Protein AF-A0A848PYC1-F1 (afdb_monomer_lite)

Foldseek 3Di:
DLQPDDQLVLLLLQLCLQVVLVVCVVPVPLPVPDDPPDPVSVVVSVVVNVVSVCSNPVSVCSVVVVSHADDLVSLLSNLVVLLVVQVVVLVVLVVCVVVVVDPDDPCLSLDQAHPCPSQQKHDHPVCCVPCVVVLVQFDCVQWDADPPGPDIIGNGSPRCSRVSSVVSSVSSSVVSCVRCVVVVVVVVVVVVVVVVVVVVVVVVVVVVD

pLDDT: mean 88.33, std 9.55, range [50.53, 96.88]

Secondary structure (DSSP, 8-state):
-TTTS-HHHHHHHHHHHHHHHHHHHHS-TTTTT--TTSHHHHHHHHHHHHHHHHHHHHHHHHHHTTS----GGGTTHHHHHHHHHHHHHHHHHHHHHHTTS----HHHHT-TTSS-TT-TTS--GGGHHHHGGGGGGS-GGGEEEPTT---EEE-TTHHHHHHHHHHHHHHHHHHHHHHHHHHHHHHHHHHHHHHHHHHHHHHHHHH--

Structure (mmCIF, N/CA/C/O backbone):
data_AF-A0A848PYC1-F1
#
_entry.id   AF-A0A848PYC1-F1
#
loop_
_atom_site.group_PDB
_atom_site.id
_atom_site.type_symbol
_atom_site.label_atom_id
_atom_site.label_alt_id
_atom_site.label_comp_id
_atom_site.label_asym_id
_atom_site.label_entity_id
_atom_site.label_seq_id
_atom_site.pdbx_PDB_ins_code
_atom_site.Cartn_x
_atom_site.Cartn_y
_atom_site.Cartn_z
_atom_site.occupancy
_atom_site.B_iso_or_equiv
_atom_site.auth_seq_id
_atom_site.auth_comp_id
_atom_site.auth_asym_id
_atom_site.auth_atom_id
_atom_site.pdbx_PDB_model_num
ATOM 1 N N . MET A 1 1 ? -15.127 6.447 -5.954 1.00 70.81 1 MET A N 1
ATOM 2 C CA . MET A 1 1 ? -14.820 5.622 -4.759 1.00 70.81 1 MET A CA 1
ATOM 3 C C . MET A 1 1 ? -14.988 6.369 -3.439 1.00 70.81 1 MET A C 1
ATOM 5 O O . MET A 1 1 ? -15.636 5.825 -2.561 1.00 70.81 1 MET A O 1
ATOM 9 N N . TYR A 1 2 ? -14.479 7.599 -3.290 1.00 79.56 2 TYR A N 1
ATOM 10 C CA . TYR A 1 2 ? -14.587 8.361 -2.031 1.00 79.56 2 TYR A CA 1
ATOM 11 C C . TYR A 1 2 ? -16.021 8.584 -1.518 1.00 79.56 2 TYR A C 1
ATOM 13 O O . TYR A 1 2 ? -16.242 8.585 -0.316 1.00 79.56 2 TYR A O 1
ATOM 21 N N . LEU A 1 3 ? -17.008 8.712 -2.409 1.00 82.50 3 LEU A N 1
ATOM 22 C CA . LEU A 1 3 ? -18.415 8.874 -2.015 1.00 82.50 3 LEU A CA 1
ATOM 23 C C . LEU A 1 3 ? -19.126 7.520 -1.842 1.00 82.50 3 LEU A C 1
ATOM 25 O O . LEU A 1 3 ? -19.714 7.247 -0.798 1.00 82.50 3 LEU A O 1
ATOM 29 N N . TRP A 1 4 ? -18.989 6.641 -2.837 1.00 85.38 4 TRP A N 1
ATOM 30 C CA . TRP A 1 4 ? -19.822 5.438 -3.001 1.00 85.38 4 TRP A CA 1
ATOM 31 C C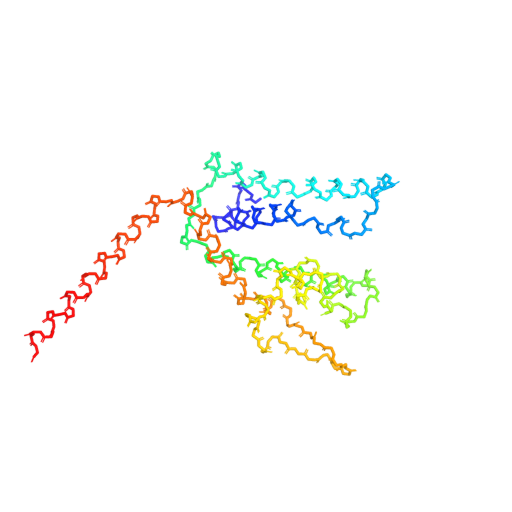 . TRP A 1 4 ? -19.140 4.106 -2.642 1.00 85.38 4 TRP A C 1
ATOM 33 O O . TRP A 1 4 ? -19.749 3.050 -2.757 1.00 85.38 4 TRP A O 1
ATOM 43 N N . GLY A 1 5 ? -17.860 4.123 -2.261 1.00 85.88 5 GLY A N 1
ATOM 44 C CA . GLY A 1 5 ? -17.115 2.913 -1.907 1.00 85.88 5 GLY A CA 1
ATOM 45 C C . GLY A 1 5 ? -17.509 2.354 -0.539 1.00 85.88 5 GLY A C 1
ATOM 46 O O . GLY A 1 5 ? -17.953 3.089 0.340 1.00 85.88 5 GLY A O 1
ATOM 47 N N . GLY A 1 6 ? -17.298 1.053 -0.334 1.00 93.50 6 GLY A N 1
ATOM 48 C CA . GLY A 1 6 ? -17.451 0.448 0.990 1.00 93.50 6 GLY A CA 1
ATOM 49 C C . GLY A 1 6 ? -16.408 0.962 1.990 1.00 93.50 6 GLY A C 1
ATOM 50 O O . GLY A 1 6 ? -15.314 1.379 1.602 1.00 93.50 6 GLY A O 1
ATOM 51 N N . ASP A 1 7 ? -16.714 0.872 3.284 1.00 94.62 7 ASP A N 1
ATOM 52 C CA . ASP A 1 7 ? -15.886 1.422 4.369 1.00 94.62 7 ASP A CA 1
ATOM 53 C C . ASP A 1 7 ? -14.413 1.006 4.312 1.00 94.62 7 ASP A C 1
ATOM 55 O O . ASP A 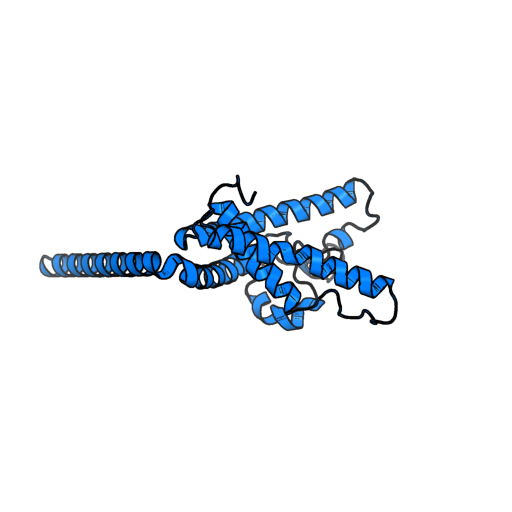1 7 ? -13.529 1.832 4.511 1.00 94.62 7 ASP A O 1
ATOM 59 N N . LYS A 1 8 ? -14.139 -0.269 4.013 1.00 95.12 8 LYS A N 1
ATOM 60 C CA . LYS A 1 8 ? -12.768 -0.802 3.936 1.00 95.12 8 LYS A CA 1
ATOM 61 C C . LYS A 1 8 ? -11.973 -0.167 2.794 1.00 95.12 8 LYS A C 1
ATOM 63 O O . LYS A 1 8 ? -10.789 0.110 2.940 1.00 95.12 8 LYS A O 1
ATOM 68 N N . PHE A 1 9 ? -12.631 0.089 1.665 1.00 94.12 9 PHE A N 1
ATOM 69 C CA . PHE A 1 9 ? -12.013 0.778 0.538 1.00 94.12 9 PHE A CA 1
ATOM 70 C C . PHE A 1 9 ? -11.808 2.259 0.838 1.00 94.12 9 PHE A C 1
ATOM 72 O O . PHE A 1 9 ? -10.766 2.796 0.489 1.00 94.12 9 PHE A O 1
ATOM 79 N N . LYS A 1 10 ? -12.754 2.914 1.516 1.00 95.12 10 LYS A N 1
ATOM 80 C CA . LYS A 1 10 ? -12.586 4.303 1.966 1.00 95.12 10 LYS A CA 1
ATOM 81 C C . LYS A 1 10 ? -11.443 4.441 2.976 1.00 95.12 10 LYS A C 1
ATOM 83 O O . LYS A 1 10 ? -10.639 5.356 2.838 1.00 95.12 10 LYS A O 1
ATOM 88 N N . ASP A 1 11 ? -11.316 3.506 3.922 1.00 95.00 11 ASP A N 1
ATOM 89 C CA . ASP A 1 11 ? -10.158 3.417 4.821 1.00 95.00 11 ASP A CA 1
ATOM 90 C C . ASP A 1 11 ? -8.860 3.261 4.020 1.00 95.00 11 ASP A C 1
ATOM 92 O O . ASP A 1 11 ? -7.902 3.988 4.264 1.00 95.00 11 ASP A O 1
ATOM 96 N N . TYR A 1 12 ? -8.834 2.367 3.025 1.00 94.88 12 TYR A N 1
ATOM 97 C CA . TYR A 1 12 ? -7.672 2.198 2.154 1.00 94.88 12 TYR A CA 1
ATOM 98 C C . TYR A 1 12 ? -7.299 3.477 1.405 1.00 94.88 12 TYR A C 1
ATOM 100 O O . TYR A 1 12 ? -6.143 3.894 1.461 1.00 94.88 12 TYR A O 1
ATOM 108 N N . MET A 1 13 ? -8.273 4.135 0.774 1.00 94.62 13 MET A N 1
ATOM 109 C CA . MET A 1 13 ? -8.049 5.399 0.074 1.00 94.62 13 MET A CA 1
ATOM 110 C C . MET A 1 13 ? -7.543 6.486 1.027 1.00 94.62 13 MET A C 1
ATOM 112 O O . MET A 1 13 ? -6.707 7.293 0.635 1.00 94.62 13 MET A O 1
ATOM 116 N N . PHE A 1 14 ? -8.016 6.494 2.277 1.00 95.31 14 PHE A N 1
ATOM 117 C CA . PHE A 1 14 ? -7.522 7.413 3.292 1.00 95.31 14 PHE A CA 1
ATOM 118 C C . PHE A 1 14 ? -6.076 7.121 3.678 1.00 95.31 14 PHE A C 1
ATOM 120 O O . PHE A 1 14 ? -5.209 7.968 3.496 1.00 95.31 14 PHE A O 1
ATOM 127 N N . TYR A 1 15 ? -5.799 5.931 4.208 1.00 94.94 15 TYR A N 1
ATOM 128 C CA . TYR A 1 15 ? -4.481 5.618 4.748 1.00 94.94 15 TYR A CA 1
ATOM 129 C C . TYR A 1 15 ? -3.400 5.629 3.675 1.00 94.94 15 TYR A C 1
ATOM 131 O O . TYR A 1 15 ? -2.341 6.224 3.883 1.00 94.94 15 TYR A O 1
ATOM 139 N N . LEU A 1 16 ? -3.669 4.993 2.531 1.00 92.75 16 LEU A N 1
ATOM 140 C CA . LEU A 1 16 ? -2.715 4.981 1.436 1.00 92.75 16 LEU A CA 1
ATOM 141 C C . LEU A 1 16 ? -2.575 6.378 0.843 1.00 92.75 16 LEU A C 1
ATOM 143 O O . LEU A 1 16 ? -1.449 6.832 0.719 1.00 92.75 16 LEU A O 1
ATOM 147 N N . GLY A 1 17 ? -3.680 7.076 0.555 1.00 92.00 17 GLY A N 1
ATOM 148 C CA . GLY A 1 17 ? -3.640 8.411 -0.043 1.00 92.00 17 GLY A CA 1
ATOM 149 C C . GLY A 1 17 ? -2.843 9.411 0.793 1.00 92.00 17 GLY A C 1
ATOM 150 O O . GLY A 1 17 ? -2.001 10.127 0.257 1.00 92.00 17 GLY A O 1
ATOM 151 N N . ILE A 1 18 ? -3.019 9.392 2.117 1.00 92.12 18 ILE A N 1
ATOM 152 C CA . ILE A 1 18 ? -2.247 10.239 3.029 1.00 92.12 18 ILE A CA 1
ATOM 153 C C . ILE A 1 18 ? -0.774 9.850 3.022 1.00 92.12 18 ILE A C 1
ATOM 155 O O . ILE A 1 18 ? 0.073 10.703 2.775 1.00 92.12 18 ILE A O 1
ATOM 159 N N . VAL A 1 19 ? -0.443 8.579 3.258 1.00 91.00 19 VAL A N 1
ATOM 160 C CA . VAL A 1 19 ? 0.964 8.168 3.368 1.00 91.00 19 VAL A CA 1
ATOM 161 C C . VAL A 1 19 ? 1.705 8.306 2.039 1.00 91.00 19 VAL A C 1
ATOM 163 O O . VAL A 1 19 ? 2.803 8.854 2.022 1.00 91.00 19 VAL A O 1
ATOM 166 N N . SER A 1 20 ? 1.120 7.865 0.924 1.00 86.06 20 SER A N 1
ATOM 167 C CA . SER A 1 20 ? 1.748 7.980 -0.396 1.00 86.06 20 SER A CA 1
ATOM 168 C C . SER A 1 20 ? 1.763 9.422 -0.891 1.00 86.06 20 SER A C 1
ATOM 170 O O . SER A 1 20 ? 2.759 9.861 -1.454 1.00 86.06 20 SER A O 1
ATOM 172 N N . GLY A 1 21 ? 0.681 10.171 -0.664 1.00 87.56 21 GLY A N 1
ATOM 173 C CA . GLY A 1 21 ? 0.574 11.567 -1.065 1.00 87.56 21 GLY A CA 1
ATOM 174 C C . GLY A 1 21 ? 1.599 12.437 -0.343 1.00 87.56 21 GLY A C 1
ATOM 175 O O . GLY A 1 21 ? 2.383 13.108 -1.003 1.00 87.56 21 GLY A O 1
ATOM 176 N N . PHE A 1 22 ? 1.678 12.365 0.992 1.00 88.31 22 PHE A N 1
ATOM 177 C CA . PHE A 1 22 ? 2.738 13.056 1.738 1.00 88.31 22 PHE A CA 1
ATOM 178 C C . PHE A 1 22 ? 4.129 12.516 1.401 1.00 88.31 22 PHE A C 1
ATOM 180 O O . PHE A 1 22 ? 5.063 13.303 1.283 1.00 88.31 22 PHE A O 1
ATOM 187 N N . GLY A 1 23 ? 4.269 11.202 1.200 1.00 84.19 23 GLY A N 1
ATOM 188 C CA . GLY A 1 23 ? 5.536 10.582 0.814 1.00 84.19 23 GLY A CA 1
ATOM 189 C C . GLY A 1 23 ? 6.136 11.205 -0.446 1.00 84.19 23 GLY A C 1
ATOM 190 O O . GLY A 1 23 ? 7.327 11.489 -0.465 1.00 84.19 23 GLY A O 1
ATOM 191 N N . VAL A 1 24 ? 5.309 11.508 -1.447 1.00 80.00 24 VAL A N 1
ATOM 192 C CA . VAL A 1 24 ? 5.736 12.170 -2.689 1.00 80.00 24 VAL A CA 1
ATOM 193 C C . VAL A 1 24 ? 6.262 13.593 -2.460 1.00 80.00 24 VAL A C 1
ATOM 195 O O . VAL A 1 24 ? 7.220 13.997 -3.112 1.00 80.00 24 VAL A O 1
ATOM 198 N N . TYR A 1 25 ? 5.687 14.347 -1.521 1.00 81.94 25 TYR A N 1
ATOM 199 C CA . TYR A 1 25 ? 6.170 15.696 -1.189 1.00 81.94 25 TYR A CA 1
ATOM 200 C C . TYR A 1 25 ? 7.417 15.693 -0.297 1.00 81.94 25 TYR A C 1
ATOM 202 O O . TYR A 1 25 ? 8.175 16.658 -0.306 1.00 81.94 25 TYR A O 1
ATOM 210 N N . LEU A 1 26 ? 7.628 14.628 0.482 1.00 80.94 26 LEU A N 1
ATOM 211 C CA . LEU A 1 26 ? 8.794 14.480 1.356 1.00 80.94 26 LEU A CA 1
ATOM 212 C C . LEU A 1 26 ? 9.996 13.862 0.633 1.00 80.94 26 LEU A C 1
ATOM 214 O O . LEU A 1 26 ? 11.136 14.179 0.961 1.00 80.94 26 LEU A O 1
ATOM 218 N N . ILE A 1 27 ? 9.739 12.970 -0.325 1.00 73.06 27 ILE A N 1
ATOM 219 C CA . ILE A 1 27 ? 10.748 12.246 -1.098 1.00 73.06 27 ILE A CA 1
ATOM 220 C C . ILE A 1 27 ? 10.492 12.537 -2.582 1.00 73.06 27 ILE A C 1
ATOM 222 O O . ILE A 1 27 ? 9.744 11.804 -3.241 1.00 73.06 27 ILE A O 1
ATOM 226 N N . PRO A 1 28 ? 11.081 13.618 -3.119 1.00 62.72 28 PRO A N 1
ATOM 227 C CA . PRO A 1 28 ? 10.844 14.068 -4.484 1.00 62.72 28 PRO A CA 1
ATOM 228 C C . PRO A 1 28 ? 11.533 13.140 -5.500 1.00 62.72 28 PRO A C 1
ATOM 230 O O . PRO A 1 28 ? 12.591 13.446 -6.039 1.00 62.72 28 PRO A O 1
ATOM 233 N N . SER A 1 29 ? 10.926 11.984 -5.772 1.00 60.75 29 SER A N 1
ATOM 234 C CA . SER A 1 29 ? 11.473 10.952 -6.673 1.00 60.75 29 SER A CA 1
ATOM 235 C C . SER A 1 29 ? 11.474 11.345 -8.154 1.00 60.75 29 SER A C 1
ATOM 237 O O . SER A 1 29 ? 12.251 10.804 -8.931 1.00 60.75 29 SER A O 1
ATOM 239 N N . SER A 1 30 ? 10.631 12.297 -8.557 1.00 55.88 30 SER A N 1
ATOM 240 C CA . SER A 1 30 ? 10.546 12.800 -9.935 1.00 55.88 30 SER A CA 1
ATOM 241 C C . SER A 1 30 ? 11.517 13.945 -10.237 1.00 55.88 30 SER A C 1
ATOM 243 O O . SER A 1 30 ? 11.558 14.409 -11.371 1.00 55.88 30 SER A O 1
ATOM 245 N N . TYR A 1 31 ? 12.242 14.450 -9.234 1.00 51.84 31 TYR A N 1
ATOM 246 C CA . TYR A 1 31 ? 13.218 15.534 -9.394 1.00 51.84 31 TYR A CA 1
ATOM 247 C C . TYR A 1 31 ? 14.663 15.025 -9.453 1.00 51.84 31 TYR A C 1
ATOM 249 O O . TYR A 1 31 ? 15.539 15.727 -9.953 1.00 51.84 31 TYR A O 1
ATOM 257 N N . ASP A 1 32 ? 14.917 13.811 -8.964 1.00 50.53 32 ASP A N 1
ATOM 258 C CA . ASP A 1 32 ? 16.268 13.272 -8.834 1.00 50.53 32 ASP A CA 1
ATOM 259 C C . ASP A 1 32 ? 16.895 13.066 -10.229 1.00 50.53 32 ASP A C 1
ATOM 261 O O . ASP A 1 32 ? 16.568 12.126 -10.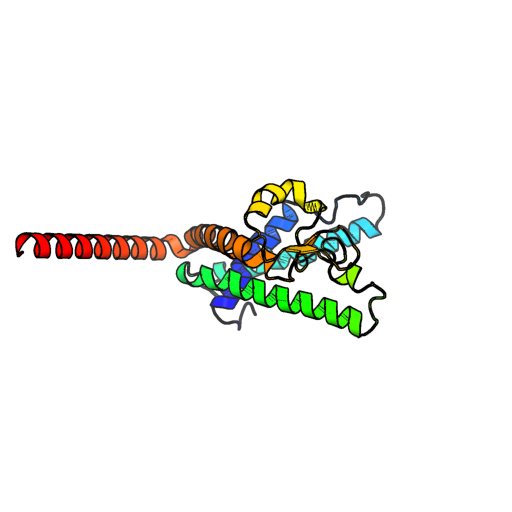953 1.00 50.53 32 ASP A O 1
ATOM 265 N N . GLY A 1 33 ? 17.730 14.025 -10.647 1.00 53.31 33 GLY A N 1
ATOM 266 C CA . GLY A 1 33 ? 18.398 14.062 -11.954 1.00 53.31 33 GLY A CA 1
ATOM 267 C C . GLY A 1 33 ? 17.815 15.021 -13.005 1.00 53.31 33 GLY A C 1
ATOM 268 O O . GLY A 1 33 ? 18.462 15.225 -14.032 1.00 53.31 33 GLY A O 1
ATOM 269 N N . TYR A 1 34 ? 16.658 15.655 -12.777 1.00 55.09 34 TYR A N 1
ATOM 270 C CA . TYR A 1 34 ? 16.135 16.671 -13.702 1.00 55.09 34 TYR A CA 1
ATOM 271 C C . TYR A 1 34 ? 16.743 18.039 -13.397 1.00 55.09 34 TYR A C 1
ATOM 273 O O . TYR A 1 34 ? 16.534 18.615 -12.331 1.00 55.09 34 TYR A O 1
ATOM 281 N N . ILE A 1 35 ? 17.474 18.601 -14.358 1.00 57.38 35 ILE A N 1
ATOM 282 C CA . ILE A 1 35 ? 17.937 19.983 -14.256 1.00 57.38 35 ILE A CA 1
ATOM 283 C C . ILE A 1 35 ? 16.713 20.888 -14.462 1.00 57.38 35 ILE A C 1
ATOM 285 O O . ILE A 1 35 ? 16.033 20.792 -15.483 1.00 57.38 35 ILE A O 1
ATOM 289 N N . ILE A 1 36 ? 16.424 21.787 -13.513 1.00 68.12 36 ILE A N 1
ATOM 290 C CA . ILE A 1 36 ? 15.381 22.825 -13.654 1.00 68.12 36 ILE A CA 1
ATOM 291 C C . ILE A 1 36 ? 15.870 23.913 -14.623 1.00 68.12 36 ILE A C 1
ATOM 293 O O . ILE A 1 36 ? 16.045 25.070 -14.253 1.00 68.12 36 ILE A O 1
ATOM 297 N N . ASN A 1 37 ? 16.185 23.539 -15.859 1.00 71.81 37 ASN A N 1
ATOM 298 C CA . ASN A 1 37 ? 16.721 24.446 -16.872 1.00 71.81 37 ASN A CA 1
ATOM 299 C C . ASN A 1 37 ? 15.893 24.477 -18.159 1.00 71.81 37 ASN A C 1
ATOM 301 O O . ASN A 1 37 ? 16.160 25.321 -19.010 1.00 71.81 37 ASN A O 1
ATOM 305 N N . ASN A 1 38 ? 14.891 23.608 -18.311 1.00 79.25 38 ASN A N 1
ATOM 306 C CA . ASN A 1 38 ? 13.984 23.634 -19.452 1.00 79.25 38 ASN A CA 1
ATOM 307 C C . ASN A 1 38 ? 12.508 23.574 -19.018 1.00 79.25 38 ASN A C 1
ATOM 309 O O . ASN A 1 38 ? 12.155 23.044 -17.962 1.00 79.25 38 ASN A O 1
ATOM 313 N N . ALA A 1 39 ? 11.635 24.163 -19.839 1.00 82.81 39 ALA A N 1
A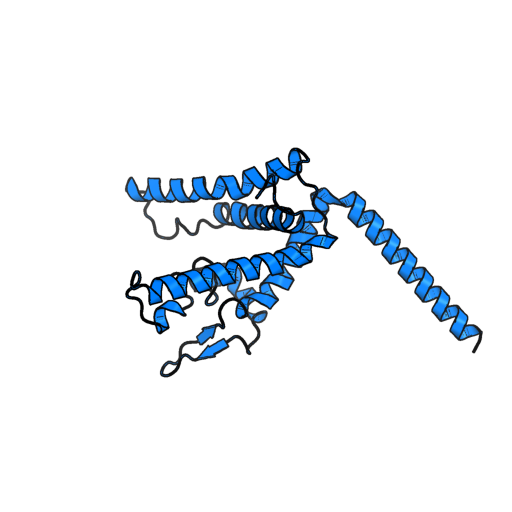TOM 314 C CA . ALA A 1 39 ? 10.205 24.268 -19.547 1.00 82.81 39 ALA A CA 1
ATOM 315 C C . ALA A 1 39 ? 9.518 22.893 -19.473 1.00 82.81 39 ALA A C 1
ATOM 317 O O . ALA A 1 39 ? 8.607 22.708 -18.672 1.00 82.81 39 ALA A O 1
ATOM 318 N N . GLU A 1 40 ? 9.982 21.921 -20.262 1.00 80.62 40 GLU A N 1
ATOM 319 C CA . GLU A 1 40 ? 9.440 20.558 -20.280 1.00 80.62 40 GLU A CA 1
ATOM 320 C C . GLU A 1 40 ? 9.618 19.851 -18.932 1.00 80.62 40 GLU A C 1
ATOM 322 O O . GLU A 1 40 ? 8.648 19.319 -18.391 1.00 80.62 40 GLU A O 1
ATOM 327 N N . SER A 1 41 ? 10.811 19.920 -18.332 1.00 77.62 41 SER A N 1
ATOM 328 C CA . SER A 1 41 ? 11.061 19.325 -17.012 1.00 77.62 41 SER A CA 1
ATOM 329 C C . SER A 1 41 ? 10.238 20.016 -15.929 1.00 77.62 41 SER A C 1
ATOM 331 O O . SER A 1 41 ? 9.687 19.354 -15.055 1.00 77.62 41 SER A O 1
ATOM 333 N N . VAL A 1 42 ? 10.091 21.345 -15.997 1.00 82.12 42 VAL A N 1
ATOM 334 C CA . VAL A 1 42 ? 9.262 22.100 -15.042 1.00 82.12 42 VAL A CA 1
ATOM 335 C C . VAL A 1 42 ? 7.794 21.679 -15.128 1.00 82.12 42 VAL A C 1
ATOM 337 O O . VAL A 1 42 ? 7.159 21.463 -14.095 1.00 82.12 42 VAL A O 1
ATOM 340 N N . ILE A 1 43 ? 7.255 21.531 -16.341 1.00 85.81 43 ILE A N 1
ATOM 341 C CA . ILE A 1 43 ? 5.872 21.086 -16.557 1.00 85.81 43 ILE A CA 1
ATOM 342 C C . ILE A 1 43 ? 5.679 19.663 -16.038 1.00 85.81 43 ILE A C 1
ATOM 344 O O . ILE A 1 43 ? 4.674 19.389 -15.386 1.00 85.81 43 ILE A O 1
ATOM 348 N N . GLU A 1 44 ? 6.634 18.768 -16.281 1.00 80.81 44 GLU A N 1
ATOM 349 C CA . GLU A 1 44 ? 6.541 17.377 -15.842 1.00 80.81 44 GLU A CA 1
ATOM 350 C C . GLU A 1 44 ? 6.602 17.247 -14.314 1.00 80.81 44 GLU A C 1
ATOM 352 O O . GLU A 1 44 ? 5.785 16.547 -13.710 1.00 80.81 44 GLU A O 1
ATOM 357 N N . ILE A 1 45 ? 7.494 18.004 -13.669 1.00 81.06 45 ILE A N 1
ATOM 358 C CA . ILE A 1 45 ? 7.565 18.106 -12.209 1.00 81.06 45 ILE A CA 1
ATOM 359 C C . ILE A 1 45 ? 6.247 18.661 -11.650 1.00 81.06 45 ILE A C 1
ATOM 361 O O . ILE A 1 45 ? 5.680 18.097 -10.711 1.00 81.06 45 ILE A O 1
ATOM 365 N N . ALA A 1 46 ? 5.721 19.741 -12.237 1.00 85.56 46 ALA A N 1
ATOM 366 C CA . ALA A 1 46 ? 4.454 20.325 -11.814 1.00 85.56 46 ALA A CA 1
ATOM 367 C C . ALA A 1 46 ? 3.303 19.321 -11.966 1.00 85.56 46 ALA A C 1
ATOM 369 O O . ALA A 1 46 ? 2.555 19.097 -11.014 1.00 85.56 46 ALA A O 1
ATOM 370 N N . ARG A 1 47 ? 3.187 18.663 -13.127 1.00 87.19 47 ARG A N 1
ATOM 371 C CA . ARG A 1 47 ? 2.178 17.632 -13.397 1.00 87.19 47 ARG A CA 1
ATOM 372 C C . ARG A 1 47 ? 2.250 16.521 -12.359 1.00 87.19 47 ARG A C 1
ATOM 374 O O . ARG A 1 47 ? 1.216 16.137 -11.817 1.00 87.19 47 ARG A O 1
ATOM 381 N N . PHE A 1 48 ? 3.452 16.039 -12.049 1.00 84.19 48 PHE A N 1
ATOM 382 C CA . PHE A 1 48 ? 3.651 15.028 -11.022 1.00 84.19 48 PHE A CA 1
ATOM 383 C C . PHE A 1 48 ? 3.073 15.489 -9.678 1.00 84.19 48 PHE A C 1
ATOM 385 O O . PHE A 1 48 ? 2.176 14.830 -9.154 1.00 84.19 48 PHE A O 1
ATOM 392 N N . TYR A 1 49 ? 3.468 16.648 -9.148 1.00 86.06 49 TYR A N 1
ATOM 393 C CA . TYR A 1 49 ? 2.952 17.118 -7.855 1.00 86.06 49 TYR A CA 1
ATOM 394 C C . TYR A 1 49 ? 1.453 17.437 -7.863 1.00 86.06 49 TYR A C 1
ATOM 396 O O . TYR A 1 49 ? 0.757 17.112 -6.897 1.00 86.06 49 TYR A O 1
ATOM 404 N N . PHE A 1 50 ? 0.925 18.025 -8.939 1.00 88.75 50 PHE A N 1
ATOM 405 C CA . PHE A 1 50 ? -0.505 18.311 -9.056 1.00 88.75 50 PHE A CA 1
ATOM 406 C C . PHE A 1 50 ? -1.344 17.033 -9.110 1.00 88.75 50 PHE A C 1
ATOM 408 O O . PHE A 1 50 ? -2.403 16.983 -8.490 1.00 88.75 50 PHE A O 1
ATOM 415 N N . CYS A 1 51 ? -0.872 15.977 -9.778 1.00 88.06 51 CYS A N 1
ATOM 416 C CA . CYS A 1 51 ? -1.572 14.692 -9.813 1.00 88.06 51 CYS A CA 1
ATOM 417 C C . CYS A 1 51 ? -1.584 13.974 -8.454 1.00 88.06 51 CYS A C 1
ATOM 419 O O . CYS A 1 51 ? -2.510 13.208 -8.186 1.00 88.06 51 CYS A O 1
ATOM 421 N N . HIS A 1 52 ? -0.601 14.226 -7.585 1.00 87.88 52 HIS A N 1
ATOM 422 C CA . HIS A 1 52 ? -0.542 13.620 -6.249 1.00 87.88 52 HIS A CA 1
ATOM 423 C C . HIS A 1 52 ? -1.297 14.431 -5.185 1.00 87.88 52 HIS A C 1
ATOM 425 O O . HIS A 1 52 ? -1.703 13.869 -4.168 1.00 87.88 52 HIS A O 1
ATOM 431 N N . MET A 1 53 ? -1.590 15.710 -5.435 1.00 90.12 53 MET A N 1
ATOM 432 C CA . MET A 1 53 ? -2.320 16.568 -4.493 1.00 90.12 53 MET A CA 1
ATOM 433 C C . MET A 1 53 ? -3.710 16.015 -4.113 1.00 90.12 53 MET A C 1
ATOM 435 O O . MET A 1 53 ? -4.027 15.968 -2.918 1.00 90.12 53 MET A O 1
ATOM 439 N N . PRO A 1 54 ? -4.540 15.514 -5.055 1.00 92.06 54 PRO A N 1
ATOM 440 C CA . PRO A 1 54 ? -5.818 14.893 -4.717 1.00 92.06 54 PRO A CA 1
ATOM 441 C C . PRO A 1 54 ? -5.695 13.667 -3.808 1.00 92.06 54 PRO A C 1
ATOM 443 O O . PRO A 1 54 ? -6.638 13.385 -3.072 1.00 92.06 54 PRO A O 1
ATOM 446 N N . LEU A 1 55 ? -4.557 12.957 -3.821 1.00 91.00 55 LEU A N 1
ATOM 447 C CA . LEU A 1 55 ? -4.331 11.810 -2.934 1.00 91.00 55 LEU A CA 1
ATOM 448 C C . LEU A 1 55 ? -4.248 12.229 -1.467 1.00 91.00 55 LEU A C 1
ATOM 450 O O . LEU A 1 55 ? -4.558 11.420 -0.606 1.00 91.00 55 LEU A O 1
ATOM 454 N N . VAL A 1 56 ? -3.891 13.481 -1.177 1.00 92.12 56 VAL A N 1
ATOM 455 C CA . VAL A 1 56 ? -3.886 14.027 0.186 1.00 92.12 56 VAL A CA 1
ATOM 456 C C . VAL A 1 56 ? -5.209 14.727 0.490 1.00 92.12 56 VAL A C 1
ATOM 458 O O . VAL A 1 56 ? -5.862 14.437 1.492 1.00 92.12 56 VAL A O 1
ATOM 461 N N . ILE A 1 57 ? -5.637 15.635 -0.391 1.00 93.62 57 ILE A N 1
ATOM 462 C CA . ILE A 1 57 ? -6.777 16.521 -0.122 1.00 93.62 57 ILE A CA 1
ATOM 463 C C . ILE A 1 57 ? -8.097 15.749 -0.079 1.00 93.62 57 ILE A C 1
ATOM 465 O O . ILE A 1 57 ? -8.874 15.925 0.858 1.00 93.62 57 ILE A O 1
ATOM 469 N N . ALA A 1 58 ? -8.367 14.889 -1.065 1.00 93.56 58 ALA A N 1
ATOM 470 C CA . ALA A 1 58 ? -9.648 14.189 -1.151 1.00 93.56 58 ALA A CA 1
ATOM 471 C C . ALA A 1 58 ? -9.928 13.279 0.063 1.00 93.56 58 ALA A C 1
ATOM 473 O O . ALA A 1 58 ? -11.030 13.369 0.615 1.00 93.56 58 ALA A O 1
ATOM 474 N N . PRO A 1 59 ? -8.987 12.437 0.539 1.00 93.81 59 PRO A N 1
ATOM 475 C CA . PRO A 1 59 ? -9.240 11.634 1.730 1.00 93.81 59 PRO A CA 1
ATOM 476 C C . PRO A 1 59 ? -9.366 12.462 3.009 1.00 93.81 59 PRO A C 1
ATOM 478 O O . PRO A 1 59 ? -10.232 12.147 3.828 1.00 93.81 59 PRO A O 1
ATOM 481 N N . LEU A 1 60 ? -8.570 13.527 3.184 1.00 93.31 60 LEU A N 1
ATOM 482 C CA . LEU A 1 60 ? -8.740 14.437 4.325 1.00 93.31 60 LEU A CA 1
ATOM 483 C C . LEU A 1 60 ? -10.124 15.070 4.314 1.00 93.31 60 LEU A C 1
ATOM 485 O O . LEU A 1 60 ? -10.819 15.018 5.324 1.00 93.31 60 LEU A O 1
ATOM 489 N N . ALA A 1 61 ? -10.550 15.606 3.170 1.00 94.12 61 ALA A N 1
ATOM 490 C CA . ALA A 1 61 ? -11.866 16.208 3.016 1.00 94.12 61 ALA A CA 1
ATOM 491 C C . ALA A 1 61 ? -12.983 15.196 3.302 1.00 94.12 61 ALA A C 1
ATOM 493 O O . ALA A 1 61 ? -13.937 15.527 4.002 1.00 94.12 61 ALA A O 1
ATOM 494 N N . MET A 1 62 ? -12.856 13.950 2.835 1.00 95.06 62 MET A N 1
ATOM 495 C CA . MET A 1 62 ? -13.828 12.881 3.096 1.00 95.06 62 MET A CA 1
ATOM 496 C C . MET A 1 62 ? -14.003 12.603 4.599 1.00 95.06 62 MET A C 1
ATOM 498 O O . MET A 1 62 ? -15.129 12.428 5.062 1.00 95.06 62 MET A O 1
ATOM 502 N N . VAL A 1 63 ? -12.914 12.570 5.372 1.00 93.62 63 VAL A N 1
ATOM 503 C CA . VAL A 1 63 ? -12.986 12.332 6.825 1.00 93.62 63 VAL A CA 1
ATOM 504 C C . VAL A 1 63 ? -13.414 13.592 7.580 1.00 93.62 63 VAL A C 1
ATOM 506 O O . VAL A 1 63 ? -14.282 13.514 8.446 1.00 93.62 63 VAL A O 1
ATOM 509 N N . ALA A 1 64 ? -12.873 14.759 7.222 1.00 92.69 64 ALA A N 1
ATOM 510 C CA . ALA A 1 64 ? -13.180 16.036 7.867 1.00 92.69 64 ALA A CA 1
ATOM 511 C C . ALA A 1 64 ? -14.646 16.462 7.680 1.00 92.69 64 ALA A C 1
ATOM 513 O O . ALA A 1 64 ? -15.253 17.000 8.600 1.00 92.69 64 ALA A O 1
ATOM 514 N N . SER A 1 65 ? -15.237 16.174 6.517 1.00 93.56 65 SER A N 1
ATOM 515 C CA . SER A 1 65 ? -16.664 16.416 6.243 1.00 93.56 65 SER A CA 1
ATOM 516 C C . SER A 1 65 ? -17.600 15.376 6.870 1.00 93.56 65 SER A C 1
ATOM 518 O O . SER A 1 65 ? -18.818 15.509 6.780 1.00 93.56 65 SER A O 1
ATOM 520 N N . GLY A 1 66 ? -17.061 14.320 7.489 1.00 91.19 66 GLY A N 1
ATOM 521 C CA . GLY A 1 66 ? -17.853 13.248 8.090 1.00 91.19 66 GLY A CA 1
ATOM 522 C C . GLY A 1 66 ? -18.466 12.258 7.092 1.00 91.19 66 GLY A C 1
ATOM 523 O O . GLY A 1 66 ? -19.201 11.368 7.520 1.00 91.19 66 GLY A O 1
ATOM 524 N N . LEU A 1 67 ? -18.137 12.350 5.794 1.00 92.81 67 LEU A N 1
ATOM 525 C CA . LEU A 1 67 ? -18.561 11.389 4.759 1.00 92.81 67 LEU A CA 1
ATOM 526 C C . LEU A 1 67 ? -18.001 9.978 4.991 1.00 92.81 67 LEU A C 1
ATOM 528 O O . LEU A 1 67 ? -18.509 8.997 4.437 1.00 92.81 67 LEU A O 1
ATOM 532 N N . HIS A 1 68 ? -16.945 9.870 5.797 1.00 95.06 68 HIS A N 1
ATOM 533 C CA . HIS A 1 68 ? -16.382 8.604 6.238 1.00 95.06 68 HIS A CA 1
ATOM 534 C C . HIS A 1 68 ? -15.837 8.695 7.662 1.00 95.06 68 HIS A C 1
ATOM 536 O O . HIS A 1 68 ? -15.185 9.671 8.027 1.00 95.06 68 HIS A O 1
ATOM 542 N N . LYS A 1 69 ? -16.051 7.643 8.459 1.00 93.12 69 LYS A N 1
ATOM 543 C CA . LYS A 1 69 ? -15.460 7.505 9.797 1.00 93.12 69 LYS A CA 1
ATOM 544 C C . LYS A 1 69 ? -14.445 6.373 9.798 1.00 93.12 69 LYS A C 1
ATOM 546 O O . LYS A 1 69 ? -14.800 5.208 9.589 1.00 93.12 69 LYS A O 1
ATOM 551 N N . LEU A 1 70 ? -13.193 6.723 10.077 1.00 93.31 70 LEU A N 1
ATOM 552 C CA . LEU A 1 70 ? -12.104 5.76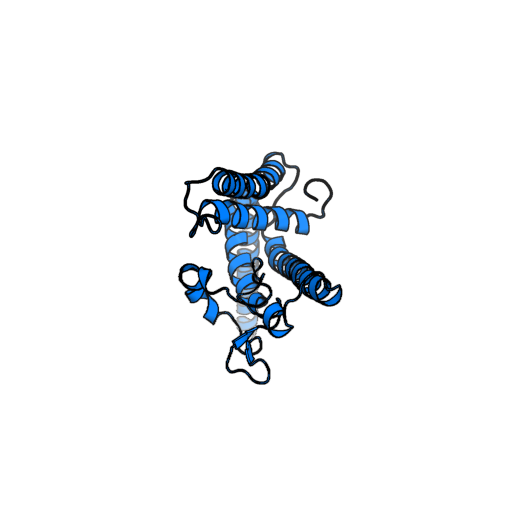0 10.204 1.00 93.31 70 LEU A CA 1
ATOM 553 C C . LEU A 1 70 ? -12.331 4.824 11.391 1.00 93.31 70 LEU A C 1
ATOM 555 O O . LEU A 1 70 ? -12.887 5.216 12.418 1.00 93.31 70 LEU A O 1
ATOM 559 N N . ASN A 1 71 ? -11.872 3.584 11.247 1.00 91.81 71 ASN A N 1
ATOM 560 C CA . ASN A 1 71 ? -11.972 2.568 12.285 1.00 91.81 71 ASN A CA 1
ATOM 561 C C . ASN A 1 71 ? -10.681 1.752 12.345 1.00 91.81 71 ASN A C 1
ATOM 563 O O . ASN A 1 71 ? -10.359 1.005 11.420 1.00 91.81 71 ASN A O 1
ATOM 567 N N . HIS A 1 72 ? -9.984 1.840 13.476 1.00 90.50 72 HIS A N 1
ATOM 568 C CA . HIS A 1 72 ? -8.724 1.140 13.706 1.00 90.50 72 HIS A CA 1
ATOM 569 C C . HIS A 1 72 ? -8.842 -0.391 13.572 1.00 90.50 72 HIS A C 1
ATOM 571 O O . HIS A 1 72 ? -7.891 -1.053 13.167 1.00 90.50 72 HIS A O 1
ATOM 577 N N . ARG A 1 73 ? -10.023 -0.977 13.824 1.00 90.62 73 ARG A N 1
ATOM 578 C CA . ARG A 1 73 ? -10.261 -2.425 13.676 1.00 90.62 73 ARG A CA 1
ATOM 579 C C . ARG A 1 73 ? -10.267 -2.888 12.218 1.00 90.62 73 ARG A C 1
ATOM 581 O O . ARG A 1 73 ? -10.110 -4.077 11.952 1.00 90.62 73 ARG A O 1
ATOM 588 N N . ARG A 1 74 ? -10.482 -1.971 11.268 1.00 94.06 74 ARG A N 1
ATOM 589 C CA . ARG A 1 74 ? -10.515 -2.268 9.826 1.00 94.06 74 ARG A CA 1
ATOM 590 C C . ARG A 1 74 ? -9.159 -2.069 9.146 1.00 94.06 74 ARG A C 1
ATOM 592 O O . ARG A 1 74 ? -9.020 -2.453 7.990 1.00 94.06 74 ARG A O 1
ATOM 599 N N . VAL A 1 75 ? -8.154 -1.561 9.863 1.00 92.88 75 VAL A N 1
ATOM 600 C CA . VAL A 1 75 ? -6.807 -1.281 9.333 1.00 92.88 75 VAL A CA 1
ATOM 601 C C . VAL A 1 75 ? -6.175 -2.498 8.652 1.00 92.88 75 VAL A C 1
ATOM 603 O O . VAL A 1 75 ? -5.524 -2.347 7.622 1.00 92.88 75 VAL A O 1
ATOM 606 N N . ILE A 1 76 ? -6.425 -3.709 9.158 1.00 91.44 76 ILE A N 1
ATOM 607 C CA . ILE A 1 76 ? -5.881 -4.953 8.588 1.00 91.44 76 ILE A CA 1
ATOM 608 C C . ILE A 1 76 ? -6.355 -5.235 7.151 1.00 91.44 76 ILE A C 1
ATOM 610 O O . ILE A 1 76 ? -5.696 -5.961 6.410 1.00 91.44 76 ILE A O 1
ATOM 614 N N . PHE A 1 77 ? -7.480 -4.649 6.725 1.00 94.81 77 PHE A N 1
ATOM 615 C CA . PHE A 1 77 ? -7.959 -4.785 5.349 1.00 94.81 77 PHE A CA 1
ATOM 616 C C . PHE A 1 77 ? -7.182 -3.905 4.371 1.00 94.81 77 PHE A C 1
ATOM 618 O O . PHE A 1 77 ? -7.164 -4.205 3.180 1.00 94.81 77 PHE A O 1
ATOM 625 N N . THR A 1 78 ? -6.516 -2.853 4.845 1.00 94.81 78 THR A N 1
ATOM 626 C CA . THR A 1 78 ? -5.780 -1.943 3.970 1.00 94.81 78 THR A CA 1
ATOM 627 C C . THR A 1 78 ? -4.586 -2.619 3.282 1.00 94.81 78 THR A C 1
ATOM 629 O O . THR A 1 78 ? -4.507 -2.518 2.058 1.00 94.81 78 THR A O 1
ATOM 632 N N . PRO A 1 79 ? -3.703 -3.363 3.988 1.00 94.69 79 PRO A N 1
ATOM 633 C CA . PRO A 1 79 ? -2.678 -4.196 3.353 1.00 94.69 79 PRO A CA 1
ATOM 634 C C . PRO A 1 79 ? -3.237 -5.154 2.295 1.00 94.69 79 PRO A C 1
ATOM 636 O O . PRO A 1 79 ? -2.683 -5.262 1.208 1.00 94.69 79 PRO A O 1
ATOM 639 N N . LEU A 1 80 ? -4.362 -5.818 2.583 1.00 95.31 80 LEU A N 1
ATOM 640 C CA . LEU A 1 80 ? -4.987 -6.766 1.653 1.00 95.31 80 LEU A CA 1
ATOM 641 C C . LEU A 1 80 ? -5.450 -6.085 0.363 1.00 95.31 80 LEU A C 1
ATOM 643 O O . LEU A 1 80 ? -5.156 -6.564 -0.730 1.00 95.31 80 LEU A O 1
ATOM 647 N N . ILE A 1 81 ? -6.153 -4.957 0.490 1.00 95.81 81 ILE A N 1
ATOM 648 C CA . ILE A 1 81 ? -6.613 -4.178 -0.665 1.00 95.81 81 ILE A CA 1
ATOM 649 C C . ILE A 1 81 ? -5.410 -3.673 -1.467 1.00 95.81 81 ILE A C 1
ATOM 651 O O . ILE A 1 81 ? -5.420 -3.762 -2.692 1.00 95.81 81 ILE A O 1
ATOM 655 N N . PHE A 1 82 ? -4.356 -3.207 -0.792 1.00 95.31 82 PHE A N 1
ATOM 656 C CA . PHE A 1 82 ? -3.130 -2.755 -1.442 1.00 95.31 82 PHE A CA 1
ATOM 657 C C . PHE A 1 82 ? -2.469 -3.852 -2.281 1.00 95.31 82 PHE A C 1
ATOM 659 O O . PHE A 1 82 ? -2.182 -3.619 -3.451 1.00 95.31 82 PHE A O 1
ATOM 666 N N . LEU A 1 83 ? -2.293 -5.058 -1.731 1.00 95.88 83 LEU A N 1
ATOM 667 C CA . LEU A 1 83 ? -1.743 -6.193 -2.482 1.00 95.88 83 LEU A CA 1
ATOM 668 C C . LEU A 1 83 ? -2.639 -6.578 -3.670 1.00 95.88 83 LEU A C 1
ATOM 670 O O . LEU A 1 83 ? -2.134 -6.907 -4.744 1.00 95.88 83 LEU A O 1
ATOM 674 N N . GLY A 1 84 ? -3.962 -6.476 -3.518 1.00 95.94 84 GLY A N 1
ATOM 675 C CA . GLY A 1 84 ? -4.905 -6.651 -4.625 1.00 95.94 84 GLY A CA 1
ATOM 676 C C . GLY A 1 84 ? -4.689 -5.630 -5.746 1.00 95.94 84 GLY A C 1
ATOM 677 O O . GLY A 1 84 ? -4.596 -6.006 -6.912 1.00 95.94 84 GLY A O 1
ATOM 678 N N . VAL A 1 85 ? -4.530 -4.349 -5.403 1.00 95.00 85 VAL A N 1
ATOM 679 C CA . VAL A 1 85 ? -4.225 -3.288 -6.378 1.00 95.00 85 VAL A CA 1
ATOM 680 C C . VAL A 1 85 ? -2.873 -3.526 -7.051 1.00 95.00 85 VAL A C 1
ATOM 682 O O . VAL A 1 85 ? -2.793 -3.449 -8.273 1.00 95.00 85 VAL A O 1
ATOM 685 N N . LEU A 1 86 ? -1.830 -3.894 -6.301 1.00 95.69 86 LEU A N 1
ATOM 686 C CA . LEU A 1 86 ? -0.526 -4.233 -6.882 1.00 95.69 86 LEU A CA 1
ATOM 687 C C . LEU A 1 86 ? -0.593 -5.435 -7.826 1.00 95.69 86 LEU A C 1
ATOM 689 O O . LEU A 1 86 ? 0.112 -5.463 -8.830 1.00 95.69 86 LEU A O 1
ATOM 693 N N . THR A 1 87 ? -1.465 -6.402 -7.545 1.00 96.88 87 THR A N 1
ATOM 694 C CA . THR A 1 87 ? -1.698 -7.537 -8.447 1.00 96.88 87 THR A CA 1
ATOM 695 C C . THR A 1 87 ? -2.281 -7.064 -9.772 1.00 96.88 87 THR A C 1
ATOM 697 O O . THR A 1 87 ? -1.806 -7.481 -10.824 1.00 96.88 87 THR A O 1
ATOM 700 N N . LEU A 1 88 ? -3.247 -6.140 -9.747 1.00 96.56 88 LEU A N 1
ATOM 701 C CA . LEU A 1 88 ? -3.784 -5.540 -10.972 1.00 96.56 88 LEU A CA 1
ATOM 702 C C . LEU A 1 88 ? -2.711 -4.765 -11.748 1.00 96.56 88 LEU A C 1
ATOM 704 O O . LEU A 1 88 ? -2.652 -4.880 -12.969 1.00 96.56 88 LEU A O 1
ATOM 708 N N . VAL A 1 89 ? -1.835 -4.032 -11.054 1.00 95.12 89 VAL A N 1
ATOM 709 C CA . VAL A 1 89 ? -0.703 -3.332 -11.685 1.00 95.12 89 VAL A CA 1
ATOM 710 C C . VAL A 1 89 ? 0.280 -4.323 -12.319 1.00 95.12 89 VAL A C 1
ATOM 712 O O . VAL A 1 89 ? 0.706 -4.122 -13.451 1.00 95.12 89 VAL A O 1
ATOM 715 N N . GLY A 1 90 ? 0.601 -5.428 -11.644 1.00 95.25 90 GLY A N 1
ATOM 716 C CA . GLY A 1 90 ? 1.462 -6.471 -12.207 1.00 95.25 90 GLY A CA 1
ATOM 717 C C . GLY A 1 90 ? 0.856 -7.157 -13.428 1.00 95.25 90 GLY A C 1
ATOM 718 O O . GLY A 1 90 ? 1.547 -7.369 -14.422 1.00 95.25 90 GLY A O 1
ATOM 719 N N . LEU A 1 91 ? -0.445 -7.456 -13.385 1.00 96.06 91 LEU A N 1
ATOM 720 C CA . LEU A 1 91 ? -1.172 -8.007 -14.530 1.00 96.06 91 LEU A CA 1
ATOM 721 C C . LEU A 1 91 ? -1.197 -7.031 -15.709 1.00 96.06 91 LEU A C 1
ATOM 723 O O . LEU A 1 91 ? -1.013 -7.461 -16.844 1.00 96.06 91 LEU A O 1
ATOM 727 N N . ASN A 1 92 ? -1.375 -5.732 -15.451 1.00 95.19 92 ASN A N 1
ATOM 728 C CA . ASN A 1 92 ? -1.292 -4.706 -16.488 1.00 95.19 92 ASN A CA 1
ATOM 729 C C . ASN A 1 92 ? 0.051 -4.764 -17.226 1.00 95.19 92 ASN A C 1
ATOM 731 O O . ASN A 1 92 ? 0.071 -4.770 -18.452 1.00 95.19 92 ASN A O 1
ATOM 735 N N . GLU A 1 93 ? 1.160 -4.889 -16.502 1.00 93.81 93 GLU A N 1
ATOM 736 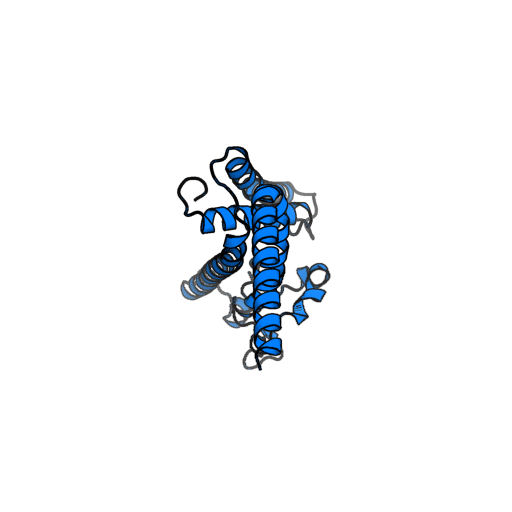C CA . GLU A 1 93 ? 2.495 -4.935 -17.107 1.00 93.81 93 GLU A CA 1
ATOM 737 C C . GLU A 1 93 ? 2.719 -6.196 -17.945 1.00 93.81 93 GLU A C 1
ATOM 739 O O . GLU A 1 93 ? 3.297 -6.128 -19.034 1.00 93.81 93 GLU A O 1
ATOM 744 N N . VAL A 1 94 ? 2.160 -7.329 -17.512 1.00 94.38 94 VAL A N 1
ATOM 745 C CA . VAL A 1 94 ? 2.122 -8.553 -18.321 1.00 94.38 94 VAL A CA 1
ATOM 746 C C . VAL A 1 94 ? 1.281 -8.349 -19.586 1.00 94.38 94 VAL A C 1
ATOM 748 O O . VAL A 1 94 ? 1.712 -8.736 -20.672 1.00 94.38 94 VAL A O 1
ATOM 751 N N . PHE A 1 95 ? 0.115 -7.705 -19.498 1.00 96.19 95 PHE A N 1
ATOM 752 C CA . PHE A 1 95 ? -0.723 -7.433 -20.671 1.00 96.19 95 PHE A CA 1
ATOM 753 C C . PHE A 1 95 ? -0.092 -6.434 -21.642 1.00 96.19 95 PHE A C 1
ATOM 755 O O . PHE A 1 95 ? -0.190 -6.629 -22.854 1.00 96.19 95 PHE A O 1
ATOM 762 N N . LEU A 1 96 ? 0.604 -5.406 -21.155 1.00 94.94 96 LEU A N 1
ATOM 763 C CA . LEU A 1 96 ? 1.365 -4.488 -22.005 1.00 94.94 96 LEU A CA 1
ATOM 764 C C . LEU A 1 96 ? 2.451 -5.224 -22.800 1.00 94.94 96 LEU A C 1
ATOM 766 O O . LEU A 1 96 ? 2.659 -4.925 -23.977 1.00 94.94 96 LEU A O 1
ATOM 770 N N . LYS A 1 97 ? 3.095 -6.228 -22.190 1.00 94.56 97 LYS A N 1
ATOM 771 C CA . LYS A 1 97 ? 4.038 -7.099 -22.895 1.00 94.56 97 LYS A CA 1
ATOM 772 C C . LYS A 1 97 ? 3.347 -8.002 -23.917 1.00 94.56 97 LYS A C 1
ATOM 774 O O . LYS A 1 97 ? 3.800 -8.089 -25.056 1.00 94.56 97 LYS A O 1
ATOM 779 N N . LEU A 1 98 ? 2.266 -8.677 -23.527 1.00 95.81 98 LEU A N 1
ATOM 780 C CA . LEU A 1 98 ? 1.546 -9.616 -24.398 1.00 95.81 98 LEU A CA 1
ATOM 781 C C . LEU A 1 98 ? 0.880 -8.929 -25.597 1.00 95.81 98 LEU A C 1
ATOM 783 O O . LEU A 1 98 ? 0.816 -9.511 -26.673 1.00 95.81 98 LEU A O 1
ATOM 787 N N . SER A 1 99 ? 0.413 -7.694 -25.422 1.00 96.00 99 SER A N 1
ATOM 788 C CA . SER A 1 99 ? -0.178 -6.882 -26.494 1.00 96.00 99 SER A CA 1
ATOM 789 C C . SER A 1 99 ? 0.852 -6.301 -27.469 1.00 96.00 99 SER A C 1
ATOM 791 O O . SER A 1 99 ? 0.463 -5.735 -28.485 1.00 96.00 99 SER A O 1
ATOM 793 N N . GLY A 1 100 ? 2.152 -6.416 -27.176 1.00 93.25 100 GLY A N 1
ATOM 794 C CA . GLY A 1 100 ? 3.219 -5.845 -28.001 1.00 93.25 100 GLY A CA 1
ATOM 795 C C . GLY A 1 100 ? 3.380 -4.328 -27.869 1.00 93.25 100 GLY A C 1
ATOM 796 O O . GLY A 1 100 ? 4.180 -3.746 -28.594 1.00 93.25 100 GLY A O 1
ATOM 797 N N . ILE A 1 101 ? 2.673 -3.679 -26.933 1.00 93.31 101 ILE A N 1
ATOM 798 C CA . ILE A 1 101 ? 2.873 -2.250 -26.629 1.00 93.31 101 ILE A CA 1
ATOM 799 C C . ILE A 1 101 ? 4.289 -2.020 -26.087 1.00 93.31 101 ILE A C 1
ATOM 801 O O . ILE A 1 101 ? 4.891 -0.974 -26.331 1.00 93.31 101 ILE A O 1
ATOM 805 N N . THR A 1 102 ? 4.841 -2.999 -25.364 1.00 91.31 102 THR A N 1
ATOM 806 C CA . THR A 1 102 ? 6.226 -2.962 -24.894 1.00 91.31 102 THR A CA 1
ATOM 807 C C . THR A 1 102 ? 7.092 -3.995 -25.616 1.00 91.31 102 THR A C 1
ATOM 809 O O . THR A 1 102 ? 6.806 -5.194 -25.655 1.00 91.31 102 THR A O 1
ATOM 812 N N . ASN A 1 103 ? 8.233 -3.530 -26.128 1.00 91.19 103 ASN A N 1
ATOM 813 C CA . ASN A 1 103 ? 9.254 -4.383 -26.748 1.00 91.19 103 ASN A CA 1
ATOM 814 C C . ASN A 1 103 ? 10.213 -5.019 -25.723 1.00 91.19 103 ASN A C 1
ATOM 816 O O . ASN A 1 103 ? 11.193 -5.650 -26.105 1.00 91.19 103 ASN A O 1
ATOM 820 N N . ALA A 1 104 ? 9.934 -4.866 -24.426 1.00 91.69 104 ALA A N 1
ATOM 821 C CA . ALA A 1 104 ? 10.757 -5.366 -23.327 1.00 91.69 104 ALA A CA 1
ATOM 822 C C . ALA A 1 104 ? 10.923 -6.890 -23.389 1.00 91.69 104 ALA A C 1
ATOM 824 O O . ALA A 1 104 ? 9.982 -7.593 -23.761 1.00 91.69 104 ALA A O 1
ATOM 825 N N . SER A 1 105 ? 12.072 -7.437 -23.000 1.00 93.88 105 SER A N 1
ATOM 826 C CA . SER A 1 105 ? 12.178 -8.888 -22.814 1.00 93.88 105 SER A CA 1
ATOM 827 C C . SER A 1 105 ? 11.350 -9.333 -21.598 1.00 93.88 105 SER A C 1
ATOM 829 O O . SER A 1 105 ? 11.010 -8.525 -20.735 1.00 93.88 105 SER A O 1
ATOM 831 N N . TRP A 1 106 ? 11.022 -10.625 -21.483 1.00 93.69 106 TRP A N 1
ATOM 832 C CA . TRP A 1 106 ? 10.379 -11.128 -20.258 1.00 93.69 106 TRP A CA 1
ATOM 833 C C . TRP A 1 106 ? 11.252 -10.903 -19.021 1.00 93.69 106 TRP A C 1
ATOM 835 O O . TRP A 1 106 ? 10.735 -10.606 -17.949 1.00 93.69 106 TRP A O 1
ATOM 845 N N . GLN A 1 107 ? 12.570 -10.975 -19.190 1.00 94.19 107 GLN A N 1
ATOM 846 C CA . GLN A 1 107 ? 13.520 -10.679 -18.132 1.00 94.19 107 GLN A CA 1
ATOM 847 C C . GLN A 1 107 ? 13.430 -9.212 -17.674 1.00 94.19 107 GLN A C 1
ATOM 849 O O . GLN A 1 107 ? 13.517 -8.945 -16.476 1.00 94.19 107 GLN A O 1
ATOM 854 N N . ASP A 1 108 ? 13.219 -8.276 -18.603 1.00 93.12 108 ASP A N 1
ATOM 855 C CA . ASP A 1 108 ? 13.009 -6.864 -18.274 1.00 93.12 108 ASP A CA 1
ATOM 856 C C . ASP A 1 108 ? 11.670 -6.666 -17.566 1.00 93.12 108 ASP A C 1
ATOM 858 O O . ASP A 1 108 ? 11.621 -6.004 -16.540 1.00 93.12 108 ASP A O 1
ATOM 862 N N . VAL A 1 109 ? 10.588 -7.287 -18.044 1.00 93.50 109 VAL A N 1
ATOM 863 C CA . VAL A 1 109 ? 9.250 -7.151 -17.432 1.00 93.50 109 VAL A CA 1
ATOM 864 C C . VAL A 1 109 ? 9.251 -7.542 -15.953 1.00 93.50 109 VAL A C 1
ATOM 866 O O . VAL A 1 109 ? 8.622 -6.864 -15.148 1.00 93.50 109 VAL A O 1
ATOM 869 N N . PHE A 1 110 ? 9.967 -8.607 -15.586 1.00 94.81 110 PHE A N 1
ATOM 870 C CA . PHE A 1 110 ? 10.065 -9.062 -14.196 1.00 94.81 110 PHE A CA 1
ATOM 871 C C . PHE A 1 110 ? 11.232 -8.435 -13.419 1.00 94.81 110 PHE A C 1
ATOM 873 O O . PHE A 1 110 ? 11.430 -8.769 -12.251 1.00 94.81 110 PHE A O 1
ATOM 880 N N . SER A 1 111 ? 12.008 -7.537 -14.030 1.00 92.75 111 SER A N 1
ATOM 881 C CA . SER A 1 111 ? 13.101 -6.834 -13.359 1.00 92.75 111 SER A CA 1
ATOM 882 C C . SER A 1 111 ? 12.566 -5.828 -12.343 1.00 92.75 111 SER A C 1
ATOM 884 O O . SER A 1 111 ? 11.637 -5.066 -12.606 1.00 92.75 111 SER A O 1
ATOM 886 N N . ASN A 1 112 ? 13.221 -5.744 -11.188 1.00 90.88 112 ASN A N 1
ATOM 887 C CA . ASN A 1 112 ? 12.906 -4.745 -10.170 1.00 90.88 112 ASN A CA 1
ATOM 888 C C . ASN A 1 112 ? 13.316 -3.314 -10.562 1.00 90.88 112 ASN A C 1
ATOM 890 O O . ASN A 1 112 ? 12.935 -2.376 -9.865 1.00 90.88 112 ASN A O 1
ATOM 894 N N . ASN A 1 113 ? 14.051 -3.134 -11.664 1.00 86.94 113 ASN A N 1
ATOM 895 C CA . ASN A 1 113 ? 14.535 -1.832 -12.137 1.00 86.94 113 ASN A CA 1
ATOM 896 C C . ASN A 1 113 ? 13.910 -1.383 -13.468 1.00 86.94 113 ASN A C 1
ATOM 898 O O . ASN A 1 113 ? 14.224 -0.300 -13.954 1.00 86.94 113 ASN A O 1
ATOM 902 N N . TYR A 1 114 ? 13.010 -2.174 -14.057 1.00 88.75 114 TYR A N 1
ATOM 903 C CA . TYR A 1 114 ? 12.315 -1.810 -15.289 1.00 88.75 114 TYR A CA 1
ATOM 904 C C . TYR A 1 114 ? 10.829 -1.598 -15.012 1.00 88.75 114 TYR A C 1
ATOM 906 O O . TYR A 1 114 ? 10.142 -2.505 -14.557 1.00 88.75 114 TYR A O 1
ATOM 914 N N . ARG A 1 115 ? 10.328 -0.380 -15.267 1.00 85.69 115 ARG A N 1
ATOM 915 C CA . ARG A 1 115 ? 8.902 -0.007 -15.126 1.00 85.69 115 ARG A CA 1
ATOM 916 C C . ARG A 1 115 ? 8.242 -0.465 -13.809 1.00 85.69 115 ARG A C 1
ATOM 918 O O . ARG A 1 115 ? 7.040 -0.696 -13.742 1.00 85.69 115 ARG A O 1
ATOM 925 N N . ASN A 1 116 ? 9.017 -0.529 -12.729 1.00 89.31 116 ASN A N 1
ATOM 926 C CA . ASN A 1 116 ? 8.605 -1.086 -11.441 1.00 89.31 116 ASN A CA 1
ATOM 927 C C . ASN A 1 116 ? 8.217 -0.001 -10.413 1.00 89.31 116 ASN A C 1
ATOM 929 O O . ASN A 1 116 ? 8.444 -0.150 -9.216 1.00 89.31 116 ASN A O 1
ATOM 933 N N . GLY A 1 117 ? 7.616 1.109 -10.856 1.00 83.25 117 GLY A N 1
ATOM 934 C CA . GLY A 1 117 ? 7.328 2.261 -9.982 1.00 83.25 117 GLY A CA 1
ATOM 935 C C . GLY A 1 117 ? 6.377 1.962 -8.812 1.00 83.25 117 GLY A C 1
ATOM 936 O O . GLY A 1 117 ? 6.397 2.660 -7.805 1.00 83.25 117 GLY A O 1
ATOM 937 N N . ALA A 1 118 ? 5.571 0.901 -8.918 1.00 86.38 118 ALA A N 1
ATOM 938 C CA . ALA A 1 118 ? 4.687 0.427 -7.852 1.00 86.38 118 ALA A CA 1
ATOM 939 C C . ALA A 1 118 ? 5.301 -0.696 -6.993 1.00 86.38 118 ALA A C 1
ATOM 941 O O . ALA A 1 118 ? 4.613 -1.245 -6.135 1.00 86.38 118 ALA A O 1
ATOM 942 N N . LEU A 1 119 ? 6.575 -1.049 -7.216 1.00 91.44 119 LEU A N 1
ATOM 943 C CA . LEU A 1 119 ? 7.307 -2.079 -6.468 1.00 91.44 119 LEU A CA 1
ATOM 944 C C . LEU A 1 119 ? 6.691 -3.486 -6.582 1.00 91.44 119 LEU A C 1
ATOM 946 O O . LEU A 1 119 ? 6.811 -4.323 -5.687 1.00 91.44 119 LEU A O 1
ATOM 950 N N . VAL A 1 120 ? 6.042 -3.778 -7.708 1.00 95.38 120 VAL A N 1
ATOM 951 C CA . VAL A 1 120 ? 5.443 -5.089 -7.987 1.00 95.38 120 VAL A CA 1
ATOM 952 C C . VAL A 1 120 ? 6.515 -6.178 -8.078 1.00 95.38 120 VAL A C 1
ATOM 954 O O . VAL A 1 120 ? 6.341 -7.248 -7.495 1.00 95.38 120 VAL A O 1
ATOM 957 N N . PHE A 1 121 ? 7.627 -5.902 -8.758 1.00 95.75 121 PHE A N 1
ATOM 958 C CA . PHE A 1 121 ? 8.657 -6.878 -9.141 1.00 95.75 121 PHE A CA 1
ATOM 959 C C . PHE A 1 121 ? 9.898 -6.877 -8.242 1.00 95.75 121 PHE A C 1
ATOM 961 O O . PHE A 1 121 ? 10.902 -7.512 -8.557 1.00 95.75 121 PHE A O 1
ATOM 968 N N . GLY A 1 122 ? 9.843 -6.180 -7.111 1.00 93.88 122 GLY A N 1
ATOM 969 C CA . GLY A 1 122 ? 10.932 -6.143 -6.140 1.00 93.88 122 GLY A CA 1
ATOM 970 C C . GLY A 1 122 ? 11.252 -4.733 -5.654 1.00 93.88 122 GLY A C 1
ATOM 971 O O . GLY A 1 122 ? 10.667 -3.760 -6.140 1.00 93.88 122 GLY A O 1
ATOM 972 N N . PRO A 1 123 ? 12.181 -4.613 -4.695 1.00 91.62 123 PRO A N 1
ATOM 973 C CA . PRO A 1 123 ? 12.739 -3.333 -4.285 1.00 91.62 123 PRO A CA 1
ATOM 974 C C . PRO A 1 123 ? 13.521 -2.688 -5.433 1.00 91.62 123 PRO A C 1
ATOM 976 O O . PRO A 1 123 ? 14.307 -3.365 -6.091 1.00 91.62 123 PRO A O 1
ATOM 979 N N . MET A 1 124 ? 13.318 -1.391 -5.662 1.00 87.31 124 MET A N 1
ATOM 980 C CA . MET A 1 124 ? 14.095 -0.617 -6.635 1.00 87.31 124 MET A CA 1
ATOM 981 C C . MET A 1 124 ? 15.393 -0.114 -6.009 1.00 87.31 124 MET A C 1
ATOM 983 O O . MET A 1 124 ? 15.362 0.395 -4.890 1.00 87.31 124 MET A O 1
ATOM 987 N N . SER A 1 125 ? 16.488 -0.143 -6.771 1.00 83.44 125 SER A N 1
ATOM 988 C CA . SER A 1 125 ? 17.806 0.309 -6.297 1.00 83.44 125 SER A CA 1
ATOM 989 C C . SER A 1 125 ? 17.813 1.762 -5.806 1.00 83.44 125 SER A C 1
ATOM 991 O O . SER A 1 125 ? 18.456 2.085 -4.811 1.00 83.44 125 SER A O 1
ATOM 993 N N . VAL A 1 126 ? 17.029 2.640 -6.443 1.00 79.44 126 VAL A N 1
ATOM 994 C CA . VAL A 1 126 ? 16.879 4.052 -6.037 1.00 79.44 126 VAL A CA 1
ATOM 995 C C . VAL A 1 126 ? 16.325 4.213 -4.613 1.00 79.44 126 VAL A C 1
ATOM 997 O O . VAL A 1 126 ? 16.557 5.228 -3.964 1.00 79.44 126 VAL A O 1
ATOM 1000 N N . LEU A 1 127 ? 15.609 3.209 -4.097 1.00 80.69 127 LEU A N 1
ATOM 1001 C CA . LEU A 1 127 ? 15.029 3.233 -2.755 1.00 80.69 127 LEU A CA 1
ATOM 1002 C C . LEU A 1 127 ? 15.913 2.552 -1.708 1.00 80.69 127 LEU A C 1
ATOM 1004 O O . LEU A 1 127 ? 15.552 2.564 -0.531 1.00 80.69 127 LEU A O 1
ATOM 1008 N N . ASP A 1 128 ? 17.064 1.992 -2.082 1.00 85.19 128 ASP A N 1
ATOM 1009 C CA . ASP A 1 128 ? 17.902 1.208 -1.169 1.00 85.19 128 ASP A CA 1
ATOM 1010 C C . ASP A 1 128 ? 18.392 2.034 0.026 1.00 85.19 128 ASP A C 1
ATOM 1012 O O . ASP A 1 128 ? 18.387 1.549 1.159 1.00 85.19 128 ASP A O 1
ATOM 1016 N N . THR A 1 129 ? 18.716 3.311 -0.188 1.00 82.94 129 THR A N 1
ATOM 1017 C CA . THR A 1 129 ? 19.130 4.233 0.882 1.00 82.94 129 THR A CA 1
ATOM 1018 C C . THR A 1 129 ? 18.035 4.423 1.937 1.00 82.94 129 THR A C 1
ATOM 1020 O O . THR A 1 129 ? 18.326 4.480 3.133 1.00 82.94 129 THR A O 1
ATOM 1023 N N . SER A 1 130 ? 16.769 4.503 1.520 1.00 77.75 130 SER A N 1
ATOM 1024 C CA . SER A 1 130 ? 15.639 4.797 2.412 1.00 77.75 130 SER A CA 1
ATOM 1025 C C . SER A 1 130 ? 14.969 3.539 2.967 1.00 77.75 130 SER A C 1
ATOM 1027 O O . SER A 1 130 ? 14.542 3.523 4.121 1.00 77.75 130 SER A O 1
ATOM 1029 N N . LEU A 1 131 ? 14.868 2.481 2.159 1.00 81.56 131 LEU A N 1
ATOM 1030 C CA . LEU A 1 131 ? 14.099 1.273 2.460 1.00 81.56 131 LEU A CA 1
ATOM 1031 C C . LEU A 1 131 ? 14.954 0.019 2.651 1.00 81.56 131 LEU A C 1
ATOM 1033 O O . LEU A 1 131 ? 14.430 -0.983 3.140 1.00 81.56 131 LEU A O 1
ATOM 1037 N N . GLY A 1 132 ? 16.257 0.058 2.355 1.00 84.81 132 GLY A N 1
ATOM 1038 C CA . GLY A 1 132 ? 17.131 -1.119 2.411 1.00 84.81 132 GLY A CA 1
ATOM 1039 C C . GLY A 1 132 ? 17.141 -1.814 3.774 1.00 84.81 132 GLY A C 1
ATOM 1040 O O . GLY A 1 132 ? 17.155 -3.042 3.860 1.00 84.81 132 GLY A O 1
ATOM 1041 N N . ARG A 1 133 ? 16.997 -1.044 4.862 1.00 86.12 133 ARG A N 1
ATOM 1042 C CA . ARG A 1 133 ? 16.874 -1.567 6.237 1.00 86.12 133 ARG A CA 1
ATOM 1043 C C . ARG A 1 133 ? 15.600 -2.365 6.498 1.00 86.12 133 ARG A C 1
ATOM 1045 O O . ARG A 1 133 ? 15.510 -2.982 7.549 1.00 86.12 133 ARG A O 1
ATOM 1052 N N . PHE A 1 134 ? 14.622 -2.354 5.600 1.00 84.88 134 PHE A N 1
ATOM 1053 C CA . PHE A 1 134 ? 13.393 -3.141 5.716 1.00 84.88 134 PHE A CA 1
ATOM 1054 C C . PHE A 1 134 ? 13.410 -4.383 4.823 1.00 84.88 134 PHE A C 1
ATOM 1056 O O . PHE A 1 134 ? 12.533 -5.232 4.951 1.00 84.88 134 PHE A O 1
ATOM 1063 N N . TYR A 1 135 ? 14.419 -4.556 3.964 1.00 88.25 135 TYR A N 1
ATOM 1064 C CA . TYR A 1 135 ? 14.481 -5.700 3.049 1.00 88.25 135 TYR A CA 1
ATOM 1065 C C . TYR A 1 135 ? 14.710 -7.043 3.757 1.00 88.25 135 TYR A C 1
ATOM 1067 O O . TYR A 1 135 ? 14.472 -8.095 3.164 1.00 88.25 135 TYR A O 1
ATOM 1075 N N . TRP A 1 136 ? 15.111 -7.038 5.033 1.00 89.12 136 TRP A N 1
ATOM 1076 C CA . TRP A 1 136 ? 15.160 -8.256 5.853 1.00 89.12 136 TRP A CA 1
ATOM 1077 C C . TRP A 1 136 ? 13.766 -8.840 6.135 1.00 89.12 136 TRP A C 1
ATOM 1079 O O . TRP A 1 136 ? 13.660 -10.030 6.409 1.00 89.12 136 TRP A O 1
ATOM 1089 N N . LEU A 1 137 ? 12.695 -8.040 6.021 1.00 91.12 137 LEU A N 1
ATOM 1090 C CA . LEU A 1 137 ? 11.309 -8.515 6.124 1.00 91.12 137 LEU A CA 1
ATOM 1091 C C . LEU A 1 137 ? 10.876 -9.336 4.897 1.00 91.12 137 LEU A C 1
ATOM 1093 O O . LEU A 1 137 ? 9.807 -9.943 4.910 1.00 91.12 137 LEU A O 1
ATOM 1097 N N . ILE A 1 138 ? 11.670 -9.349 3.823 1.00 92.69 138 ILE A N 1
ATOM 1098 C CA . ILE A 1 138 ? 11.365 -10.111 2.612 1.00 92.69 138 ILE A CA 1
ATOM 1099 C C . ILE A 1 138 ? 11.741 -11.572 2.843 1.00 92.69 138 ILE A C 1
ATOM 1101 O O . ILE A 1 138 ? 12.919 -11.906 2.999 1.00 92.69 138 ILE A O 1
ATOM 1105 N N . LEU A 1 139 ? 10.744 -12.455 2.799 1.00 92.06 139 LEU A N 1
ATOM 1106 C CA . LEU A 1 139 ? 10.965 -13.885 2.984 1.00 92.06 139 LEU A CA 1
ATOM 1107 C C . LEU A 1 139 ? 11.807 -14.468 1.832 1.00 92.06 139 LEU A C 1
ATOM 1109 O O . LEU A 1 139 ? 11.496 -14.204 0.668 1.00 92.06 139 LEU A O 1
ATOM 1113 N N . PRO A 1 140 ? 12.828 -15.304 2.119 1.00 91.81 140 PRO A N 1
ATOM 1114 C CA . PRO A 1 140 ? 13.682 -15.901 1.088 1.00 91.81 140 PRO A CA 1
ATOM 1115 C C . PRO A 1 140 ? 12.919 -16.690 0.020 1.00 91.81 140 PRO A C 1
ATOM 1117 O O . PRO A 1 140 ? 13.318 -16.672 -1.136 1.00 91.81 140 PRO A O 1
ATOM 1120 N N . ILE A 1 141 ? 11.793 -17.317 0.379 1.00 94.50 141 ILE A N 1
ATOM 1121 C CA . ILE A 1 141 ? 10.931 -18.066 -0.553 1.00 94.50 141 ILE A CA 1
ATOM 1122 C C . ILE A 1 141 ? 10.358 -17.201 -1.688 1.00 94.50 141 ILE A C 1
ATOM 1124 O O . ILE A 1 141 ? 9.973 -17.722 -2.728 1.00 94.50 141 ILE A O 1
ATOM 1128 N N . PHE A 1 142 ? 10.309 -15.879 -1.508 1.00 95.69 142 PHE A N 1
ATOM 1129 C CA . PHE A 1 142 ? 9.848 -14.945 -2.535 1.00 95.69 142 PHE A CA 1
ATOM 1130 C C . PHE A 1 142 ? 10.982 -14.355 -3.370 1.00 95.69 142 PHE A C 1
ATOM 1132 O O . PHE A 1 142 ? 10.740 -13.430 -4.143 1.00 95.69 142 PHE A O 1
ATOM 1139 N N . LYS A 1 143 ? 12.202 -14.877 -3.229 1.00 95.19 143 LYS A N 1
ATOM 1140 C CA . LYS A 1 143 ? 13.356 -14.545 -4.061 1.00 95.19 143 LYS A CA 1
ATOM 1141 C C . LYS A 1 143 ? 13.694 -15.747 -4.936 1.00 95.19 143 LYS A C 1
ATOM 1143 O O . LYS A 1 143 ? 13.626 -16.885 -4.480 1.00 95.19 143 LYS A O 1
ATOM 1148 N N . TYR A 1 144 ? 14.080 -15.499 -6.178 1.00 95.06 144 TYR A N 1
ATOM 1149 C CA . TYR A 1 144 ? 14.543 -16.537 -7.095 1.00 95.06 144 TYR A CA 1
ATOM 1150 C C . TYR A 1 144 ? 15.616 -15.984 -8.034 1.00 95.06 144 TYR A C 1
ATOM 1152 O O . TYR A 1 144 ? 15.809 -14.774 -8.122 1.00 95.06 144 TYR A O 1
ATOM 1160 N N . ILE A 1 145 ? 16.332 -16.872 -8.722 1.00 95.25 145 ILE A N 1
ATOM 1161 C CA . ILE A 1 145 ? 17.306 -16.497 -9.750 1.00 95.25 145 ILE A CA 1
ATOM 1162 C C . ILE A 1 145 ? 16.660 -16.743 -11.107 1.00 95.25 145 ILE A C 1
ATOM 1164 O O . ILE A 1 145 ? 16.126 -17.827 -11.351 1.00 95.25 145 ILE A O 1
ATOM 1168 N N . TRP A 1 146 ? 16.687 -15.740 -11.983 1.00 94.06 146 TRP A N 1
ATOM 1169 C CA . TRP A 1 146 ? 16.149 -15.911 -13.327 1.00 94.06 146 TRP A CA 1
ATOM 1170 C C . TRP A 1 146 ? 16.995 -16.925 -14.112 1.00 94.06 146 TRP A C 1
ATOM 1172 O O . TRP A 1 146 ? 18.229 -16.821 -14.073 1.00 94.06 146 TRP A O 1
ATOM 1182 N N . PRO A 1 147 ? 16.380 -17.889 -14.829 1.00 92.88 147 PRO A N 1
ATOM 1183 C CA . PRO A 1 147 ? 17.113 -18.920 -15.558 1.00 92.88 147 PRO A CA 1
ATOM 1184 C C . PRO A 1 147 ? 18.181 -18.335 -16.489 1.00 92.88 147 PRO A C 1
ATOM 1186 O O . PRO A 1 147 ? 17.895 -17.453 -17.296 1.00 92.88 147 PRO A O 1
ATOM 1189 N N . GLY A 1 148 ? 19.416 -18.830 -16.376 1.00 91.31 148 GLY A N 1
ATOM 1190 C CA . GLY A 1 148 ? 20.542 -18.367 -17.195 1.00 91.31 148 GLY A CA 1
ATOM 1191 C C . GLY A 1 148 ? 21.185 -17.053 -16.735 1.00 91.31 148 GLY A C 1
ATOM 1192 O O . GLY A 1 148 ? 21.995 -16.492 -17.466 1.00 91.31 148 GLY A O 1
ATOM 1193 N N . THR A 1 149 ? 20.854 -16.557 -15.539 1.00 91.81 149 THR A N 1
ATOM 1194 C CA . THR A 1 149 ? 21.439 -15.332 -14.967 1.00 91.81 149 THR A CA 1
ATOM 1195 C C . THR A 1 149 ? 21.940 -15.569 -13.542 1.00 91.81 149 THR A C 1
ATOM 1197 O O . THR A 1 149 ? 21.691 -16.616 -12.950 1.00 91.81 149 THR A O 1
ATOM 1200 N N . THR A 1 150 ? 22.618 -14.574 -12.969 1.00 91.31 150 THR A N 1
ATOM 1201 C CA . THR A 1 150 ? 22.991 -14.524 -11.543 1.00 91.31 150 THR A CA 1
ATOM 1202 C C . THR A 1 150 ? 22.181 -13.487 -10.762 1.00 91.31 150 THR A C 1
ATOM 1204 O O . THR A 1 150 ? 22.447 -13.242 -9.587 1.00 91.31 150 THR A O 1
ATOM 1207 N N . ASN A 1 151 ? 21.217 -12.840 -11.417 1.00 90.81 151 ASN A N 1
ATOM 1208 C CA . ASN A 1 151 ? 20.456 -11.738 -10.847 1.00 90.81 151 ASN A CA 1
ATOM 1209 C C . ASN A 1 151 ? 19.319 -12.271 -9.970 1.00 90.81 151 ASN A C 1
ATOM 1211 O O . ASN A 1 151 ? 18.679 -13.273 -10.298 1.00 90.81 151 ASN A O 1
ATOM 1215 N N . ILE A 1 152 ? 19.061 -11.578 -8.860 1.00 92.62 152 ILE A N 1
ATOM 1216 C CA . ILE A 1 152 ? 17.967 -11.903 -7.943 1.00 92.62 152 ILE A CA 1
ATOM 1217 C C . ILE A 1 152 ? 16.692 -11.223 -8.432 1.00 92.62 152 ILE A C 1
ATOM 1219 O O . ILE A 1 152 ? 16.656 -10.012 -8.635 1.00 92.62 152 ILE A O 1
ATOM 1223 N N . TYR A 1 153 ? 15.641 -12.020 -8.555 1.00 95.38 153 TYR A N 1
ATOM 1224 C CA . TYR A 1 153 ? 14.288 -11.609 -8.892 1.00 95.38 153 TYR A CA 1
ATOM 1225 C C . TYR A 1 153 ? 13.344 -11.917 -7.735 1.00 95.38 153 TYR A C 1
ATOM 1227 O O . TYR A 1 153 ? 13.658 -12.699 -6.831 1.00 95.38 153 TYR A O 1
ATOM 1235 N N . TYR A 1 154 ? 12.170 -11.294 -7.772 1.00 96.06 154 TYR A N 1
ATOM 1236 C CA . TYR A 1 154 ? 11.180 -11.388 -6.711 1.00 96.06 154 TYR A CA 1
ATOM 1237 C C . TYR A 1 154 ? 9.862 -11.911 -7.258 1.00 96.06 154 TYR A C 1
ATOM 1239 O O . TYR A 1 154 ? 9.451 -11.570 -8.368 1.00 96.06 154 TYR A O 1
ATOM 1247 N N . VAL A 1 155 ? 9.186 -12.747 -6.473 1.00 95.81 155 VAL A N 1
ATOM 1248 C CA . VAL A 1 155 ? 7.843 -13.215 -6.818 1.00 95.81 155 VAL A CA 1
ATOM 1249 C C . VAL A 1 155 ? 6.904 -12.002 -6.807 1.00 95.81 155 VAL A C 1
ATOM 1251 O O . VAL A 1 155 ? 6.792 -11.358 -5.753 1.00 95.81 155 VAL A O 1
ATOM 1254 N N . PRO A 1 156 ? 6.246 -11.669 -7.938 1.00 95.81 156 PRO A N 1
ATOM 1255 C CA . PRO A 1 156 ? 5.481 -10.435 -8.069 1.00 95.81 156 PRO A CA 1
ATOM 1256 C C . PRO A 1 156 ? 4.458 -10.277 -6.948 1.00 95.81 156 PRO A C 1
ATOM 1258 O O . PRO A 1 156 ? 3.730 -11.223 -6.642 1.00 95.81 156 PRO A O 1
ATOM 1261 N N . VAL A 1 157 ? 4.402 -9.085 -6.345 1.00 95.94 157 VAL A N 1
ATOM 1262 C CA . VAL A 1 157 ? 3.523 -8.703 -5.218 1.00 95.94 157 VAL A CA 1
ATOM 1263 C C . VAL A 1 157 ? 3.804 -9.439 -3.902 1.00 95.94 157 VAL A C 1
ATOM 1265 O O . VAL A 1 157 ? 3.855 -8.812 -2.844 1.00 95.94 157 VAL A O 1
ATOM 1268 N N . LEU A 1 158 ? 3.998 -10.758 -3.937 1.00 95.50 158 LEU A N 1
ATOM 1269 C CA . LEU A 1 158 ? 4.117 -11.605 -2.750 1.00 95.50 158 LEU A CA 1
ATOM 1270 C C . LEU A 1 158 ? 5.350 -11.279 -1.912 1.00 95.50 158 LEU A C 1
ATOM 1272 O O . LEU A 1 158 ? 5.278 -11.336 -0.684 1.00 95.50 158 LEU A O 1
ATOM 1276 N N . TRP A 1 159 ? 6.447 -10.861 -2.545 1.00 94.69 159 TRP A N 1
ATOM 1277 C CA . TRP A 1 159 ? 7.648 -10.431 -1.827 1.00 94.69 159 TRP A CA 1
ATOM 1278 C C . TRP A 1 159 ? 7.376 -9.280 -0.841 1.00 94.69 159 TRP A C 1
ATOM 1280 O O . TRP A 1 159 ? 8.018 -9.200 0.207 1.00 94.69 159 TRP A O 1
ATOM 1290 N N . LEU A 1 160 ? 6.403 -8.419 -1.159 1.00 93.56 160 LEU A N 1
ATOM 1291 C CA . LEU A 1 160 ? 6.044 -7.240 -0.377 1.00 93.56 160 LEU A CA 1
ATOM 1292 C C . LEU A 1 160 ? 4.984 -7.546 0.692 1.00 93.56 160 LEU A C 1
ATOM 1294 O O . LEU A 1 160 ? 4.756 -6.725 1.575 1.00 93.56 160 LEU A O 1
ATOM 1298 N N . ALA A 1 161 ? 4.368 -8.734 0.674 1.00 93.75 161 ALA A N 1
ATOM 1299 C CA . ALA A 1 161 ? 3.251 -9.062 1.555 1.00 93.75 161 ALA A CA 1
ATOM 1300 C C . ALA A 1 161 ? 3.594 -8.857 3.038 1.00 93.75 161 ALA A C 1
ATOM 1302 O O . ALA A 1 161 ? 2.940 -8.065 3.717 1.00 93.75 161 ALA A O 1
ATOM 1303 N N . LEU A 1 162 ? 4.644 -9.512 3.544 1.00 92.88 162 LEU A N 1
ATOM 1304 C CA . LEU A 1 162 ? 5.033 -9.379 4.950 1.00 92.88 162 LEU A CA 1
ATOM 1305 C C . LEU A 1 162 ? 5.450 -7.937 5.319 1.00 92.88 162 LEU A C 1
ATOM 1307 O O . LEU A 1 162 ? 4.887 -7.414 6.287 1.00 92.88 162 LEU A O 1
ATOM 1311 N N . PRO A 1 163 ? 6.342 -7.257 4.562 1.00 90.62 163 PRO A N 1
ATOM 1312 C CA . PRO A 1 163 ? 6.650 -5.845 4.790 1.00 90.62 163 PRO A CA 1
ATOM 1313 C C . PRO A 1 163 ? 5.403 -4.956 4.871 1.00 90.62 163 PRO A C 1
ATOM 1315 O O . PRO A 1 163 ? 5.247 -4.199 5.828 1.00 90.62 163 PRO A O 1
ATOM 1318 N N . THR A 1 164 ? 4.481 -5.092 3.916 1.00 91.88 164 THR A N 1
ATOM 1319 C CA . THR A 1 164 ? 3.217 -4.352 3.881 1.00 91.88 164 THR A CA 1
ATOM 1320 C C . THR A 1 164 ? 2.387 -4.627 5.127 1.00 91.88 164 THR A C 1
ATOM 1322 O O . THR A 1 164 ? 1.980 -3.684 5.798 1.00 91.88 164 THR A O 1
ATOM 1325 N N . PHE A 1 165 ? 2.147 -5.889 5.486 1.00 94.00 165 PHE A N 1
ATOM 1326 C CA . PHE A 1 165 ? 1.331 -6.208 6.657 1.00 94.00 165 PHE A CA 1
ATOM 1327 C C . PHE A 1 165 ? 1.910 -5.638 7.946 1.00 94.00 165 PHE A C 1
ATOM 1329 O O . PHE A 1 165 ? 1.152 -5.104 8.752 1.00 94.00 165 PHE A O 1
ATOM 1336 N N . VAL A 1 166 ? 3.225 -5.707 8.135 1.00 92.12 166 VAL A N 1
ATOM 1337 C CA . VAL A 1 166 ? 3.866 -5.181 9.343 1.00 92.12 166 VAL A CA 1
ATOM 1338 C C . VAL A 1 166 ? 3.828 -3.653 9.347 1.00 92.12 166 VAL A C 1
ATOM 1340 O O . VAL A 1 166 ? 3.266 -3.050 10.260 1.00 92.12 166 VAL A O 1
ATOM 1343 N N . ILE A 1 167 ? 4.379 -3.018 8.312 1.00 90.19 167 ILE A N 1
ATOM 1344 C CA . ILE A 1 167 ? 4.584 -1.566 8.276 1.00 90.19 167 ILE A CA 1
ATOM 1345 C C . ILE A 1 167 ? 3.247 -0.834 8.170 1.00 90.19 167 ILE A C 1
ATOM 1347 O O . ILE A 1 167 ? 2.978 0.078 8.953 1.00 90.19 167 ILE A O 1
ATOM 1351 N N . MET A 1 168 ? 2.381 -1.244 7.239 1.00 91.69 168 MET A N 1
ATOM 1352 C CA . MET A 1 168 ? 1.110 -0.560 7.009 1.00 91.69 168 MET A CA 1
ATOM 1353 C C . MET A 1 168 ? 0.137 -0.801 8.160 1.00 91.69 168 MET A C 1
ATOM 1355 O O . MET A 1 168 ? -0.501 0.153 8.589 1.00 91.69 168 MET A O 1
ATOM 1359 N N . SER A 1 169 ? 0.045 -2.009 8.735 1.00 92.25 169 SER A N 1
ATOM 1360 C CA . SER A 1 169 ? -0.876 -2.210 9.868 1.00 92.25 169 SER A CA 1
ATOM 1361 C C . SER A 1 169 ? -0.470 -1.385 11.085 1.00 92.25 169 SER A C 1
ATOM 1363 O O . SER A 1 169 ? -1.330 -0.758 11.697 1.00 92.25 169 SER A O 1
ATOM 1365 N N . ILE A 1 170 ? 0.825 -1.340 11.418 1.00 92.31 170 ILE A N 1
ATOM 1366 C CA . ILE A 1 170 ? 1.317 -0.535 12.542 1.00 92.31 170 ILE A CA 1
ATOM 1367 C C . ILE A 1 170 ? 1.120 0.954 12.243 1.00 92.31 170 ILE A C 1
ATOM 1369 O O . ILE A 1 170 ? 0.484 1.662 13.024 1.00 92.31 170 ILE A O 1
ATOM 1373 N N . GLY A 1 171 ? 1.613 1.430 11.097 1.00 92.38 171 GLY A N 1
ATOM 1374 C CA . GLY A 1 171 ? 1.549 2.844 10.731 1.00 92.38 171 GLY A CA 1
ATOM 1375 C C . GLY A 1 171 ? 0.115 3.364 10.644 1.00 92.38 171 GLY A C 1
ATOM 1376 O O . GLY A 1 171 ? -0.213 4.410 11.201 1.00 92.38 171 GLY A O 1
ATOM 1377 N N . TYR A 1 172 ? -0.780 2.611 10.010 1.00 94.06 172 TYR A N 1
ATOM 1378 C CA . TYR A 1 172 ? -2.173 3.022 9.858 1.00 94.06 172 TYR A CA 1
ATOM 1379 C C . TYR A 1 172 ? -2.963 2.901 11.148 1.00 94.06 172 TYR A C 1
ATOM 1381 O O . TYR A 1 172 ? -3.847 3.722 11.382 1.00 94.06 172 TYR A O 1
ATOM 1389 N N . PHE A 1 173 ? -2.626 1.942 12.014 1.00 93.06 173 PHE A N 1
ATOM 1390 C CA . PHE A 1 173 ? -3.170 1.920 13.363 1.00 93.06 173 PHE A CA 1
ATOM 1391 C C . PHE A 1 173 ? -2.814 3.219 14.091 1.00 93.06 173 PHE A C 1
ATOM 1393 O O . PHE A 1 173 ? -3.721 3.888 14.579 1.00 93.06 173 PHE A O 1
ATOM 1400 N N . LEU A 1 174 ? -1.553 3.658 14.067 1.00 92.94 174 LEU A N 1
ATOM 1401 C CA . LEU A 1 174 ? -1.144 4.923 14.693 1.00 92.94 174 LEU A CA 1
ATOM 1402 C C . LEU A 1 174 ? -1.879 6.138 14.106 1.00 92.94 174 LEU A C 1
ATOM 1404 O O . LEU A 1 174 ? -2.424 6.944 14.859 1.00 92.94 174 LEU A O 1
ATOM 1408 N N . ILE A 1 175 ? -1.987 6.237 12.778 1.00 92.25 175 ILE A N 1
ATOM 1409 C CA . ILE A 1 175 ? -2.747 7.314 12.116 1.00 92.25 175 ILE A CA 1
ATOM 1410 C C . ILE A 1 175 ? -4.226 7.270 12.524 1.00 92.25 175 ILE A C 1
ATOM 1412 O O . ILE A 1 175 ? -4.851 8.304 12.767 1.00 92.25 175 ILE A O 1
ATOM 1416 N N . SER A 1 176 ? -4.805 6.072 12.632 1.00 91.75 176 SER A N 1
ATOM 1417 C CA . SER A 1 176 ? -6.203 5.897 13.021 1.00 91.75 176 SER A CA 1
ATOM 1418 C C . SER A 1 176 ? -6.493 6.397 14.434 1.00 91.75 176 SER A C 1
ATOM 1420 O O . SER A 1 176 ? -7.626 6.804 14.698 1.00 91.75 176 SER A O 1
ATOM 1422 N N . LEU A 1 177 ? -5.502 6.402 15.334 1.00 90.62 177 LEU A N 1
ATOM 1423 C CA . LEU A 1 177 ? -5.684 6.860 16.711 1.00 90.62 177 LEU A CA 1
ATOM 1424 C C . LEU A 1 177 ? -6.000 8.352 16.770 1.00 90.62 177 LEU A C 1
ATOM 1426 O O . LEU A 1 177 ? -6.818 8.745 17.591 1.00 90.62 177 LEU A O 1
ATOM 1430 N N . ILE A 1 178 ? -5.457 9.162 15.859 1.00 90.00 178 ILE A N 1
ATOM 1431 C CA . ILE A 1 178 ? -5.749 10.604 15.787 1.00 90.00 178 ILE A CA 1
ATOM 1432 C C . ILE A 1 178 ? -7.265 10.826 15.646 1.00 90.00 178 ILE A C 1
ATOM 1434 O O . ILE A 1 178 ? -7.867 11.624 16.365 1.00 90.00 178 ILE A O 1
ATOM 1438 N N . TRP A 1 179 ? -7.906 10.036 14.784 1.00 87.44 179 TRP A N 1
ATOM 1439 C CA . TRP A 1 179 ? -9.320 10.186 14.432 1.00 87.44 179 TRP A CA 1
ATOM 1440 C C . TRP A 1 179 ? -10.274 9.328 15.272 1.00 87.44 179 TRP A C 1
ATOM 1442 O O . TRP A 1 179 ? -11.437 9.684 15.443 1.00 87.44 179 TRP A O 1
ATOM 1452 N N . SER A 1 180 ? -9.806 8.196 15.803 1.00 87.00 180 SER A N 1
ATOM 1453 C CA . SER A 1 180 ? -10.630 7.207 16.516 1.00 87.00 180 SER A CA 1
ATOM 1454 C C . SER A 1 180 ? -10.195 6.959 17.968 1.00 87.00 180 SER A C 1
ATOM 1456 O O . SER A 1 180 ? -10.584 5.949 18.559 1.00 87.00 180 SER A O 1
ATOM 1458 N N . HIS A 1 181 ? -9.449 7.893 18.579 1.00 86.00 181 HIS A N 1
ATOM 1459 C CA . HIS A 1 181 ? -8.906 7.784 19.945 1.00 86.00 181 HIS A CA 1
ATOM 1460 C C . HIS A 1 181 ? -9.946 7.329 20.978 1.00 86.00 181 HIS A C 1
ATOM 1462 O O . HIS A 1 181 ? -9.667 6.442 21.781 1.00 86.00 181 HIS A O 1
ATOM 1468 N N . ARG A 1 182 ? -11.174 7.870 20.935 1.00 87.38 182 ARG A N 1
ATOM 1469 C CA . ARG A 1 182 ? -12.241 7.490 21.874 1.00 87.38 182 ARG A CA 1
ATOM 1470 C C . ARG A 1 182 ? -12.623 6.014 21.750 1.00 87.38 182 ARG A C 1
ATOM 1472 O O . ARG A 1 182 ? -12.805 5.348 22.763 1.00 87.38 182 ARG A O 1
ATOM 1479 N N . GLN A 1 183 ? -12.749 5.496 20.529 1.00 87.75 183 GLN A N 1
ATOM 1480 C CA . GLN A 1 183 ? -13.079 4.085 20.304 1.00 87.75 183 GLN A CA 1
ATOM 1481 C C . GLN A 1 183 ? -11.920 3.180 20.723 1.00 87.75 183 GLN A C 1
ATOM 1483 O O . GLN A 1 183 ? -12.142 2.191 21.412 1.00 87.75 183 GLN A O 1
ATOM 1488 N N . ALA A 1 184 ? -10.686 3.553 20.375 1.00 88.62 184 ALA A N 1
ATOM 1489 C CA . ALA A 1 184 ? -9.493 2.814 20.782 1.00 88.62 184 ALA A CA 1
ATOM 1490 C C . ALA A 1 184 ? -9.348 2.747 22.315 1.00 88.62 184 ALA A C 1
ATOM 1492 O O . ALA A 1 184 ? -9.024 1.695 22.863 1.00 88.62 184 ALA A O 1
ATOM 1493 N N . TYR A 1 185 ? -9.659 3.841 23.016 1.00 90.44 185 TYR A N 1
ATOM 1494 C CA . TYR A 1 185 ? -9.682 3.885 24.478 1.00 90.44 185 TYR A CA 1
ATOM 1495 C C . TYR A 1 185 ? -10.703 2.900 25.062 1.00 90.44 185 TYR A C 1
ATOM 1497 O O . TYR A 1 185 ? -10.364 2.095 25.931 1.00 90.44 185 TYR A O 1
ATOM 1505 N N . LEU A 1 186 ? -11.941 2.906 24.558 1.00 91.50 186 LEU A N 1
ATOM 1506 C CA . LEU A 1 186 ? -12.971 1.964 25.008 1.00 91.50 186 LEU A CA 1
ATOM 1507 C C . LEU A 1 186 ? -12.550 0.508 24.769 1.00 91.50 186 LEU A C 1
ATOM 1509 O O . LEU A 1 186 ? -12.698 -0.330 25.660 1.00 91.50 186 LEU A O 1
ATOM 1513 N N . ASP A 1 187 ? -11.955 0.221 23.614 1.00 91.38 187 ASP A N 1
ATOM 1514 C CA . ASP A 1 187 ? -11.498 -1.122 23.255 1.00 91.38 187 ASP A CA 1
ATOM 1515 C C . ASP A 1 187 ? -10.373 -1.609 24.165 1.00 91.38 187 ASP A C 1
ATOM 1517 O O . ASP A 1 187 ? -10.398 -2.754 24.626 1.00 91.38 187 ASP A O 1
ATOM 1521 N N . TYR A 1 188 ? -9.435 -0.726 24.505 1.00 91.81 188 TYR A N 1
ATOM 1522 C CA . TYR A 1 188 ? -8.400 -1.003 25.495 1.00 91.81 188 TYR A CA 1
ATOM 1523 C C . TYR A 1 188 ? -9.001 -1.360 26.862 1.00 91.81 188 TYR A C 1
ATOM 1525 O O . TYR A 1 188 ? -8.636 -2.381 27.454 1.00 91.81 188 TYR A O 1
ATOM 1533 N N . HIS A 1 189 ? -9.966 -0.575 27.351 1.00 93.38 189 HIS A N 1
ATOM 1534 C CA . HIS A 1 189 ? -10.624 -0.846 28.630 1.00 93.38 189 HIS A CA 1
ATOM 1535 C C . HIS A 1 189 ? -11.387 -2.174 28.626 1.00 93.38 189 HIS A C 1
ATOM 1537 O O . HIS A 1 189 ? -11.273 -2.949 29.579 1.00 93.38 189 HIS A O 1
ATOM 1543 N N . MET A 1 190 ? -12.098 -2.483 27.540 1.00 93.25 190 MET A N 1
ATOM 1544 C CA . MET A 1 190 ? -12.792 -3.761 27.381 1.00 93.25 190 MET A CA 1
ATOM 1545 C C . MET A 1 190 ? -11.822 -4.949 27.356 1.00 93.25 190 MET A C 1
ATOM 1547 O O . MET A 1 190 ? -12.078 -5.974 27.994 1.00 93.25 190 MET A O 1
ATOM 1551 N N . LEU A 1 191 ? -10.701 -4.835 26.638 1.00 92.75 191 LEU A N 1
ATOM 1552 C CA . LEU A 1 191 ? -9.671 -5.877 26.590 1.00 92.75 191 LEU A CA 1
ATOM 1553 C C . LEU A 1 191 ? -9.033 -6.094 27.963 1.00 92.75 191 LEU A C 1
ATOM 1555 O O . LEU A 1 191 ? -8.912 -7.237 28.409 1.00 92.75 191 LEU A O 1
ATOM 1559 N N . ARG A 1 192 ? -8.700 -5.007 28.667 1.00 93.88 192 ARG A N 1
ATOM 1560 C CA . ARG A 1 192 ? -8.157 -5.053 30.029 1.00 93.88 192 ARG A CA 1
ATOM 1561 C C . ARG A 1 192 ? -9.116 -5.752 30.991 1.00 93.88 192 ARG A C 1
ATOM 1563 O O . ARG A 1 192 ? -8.696 -6.648 31.719 1.00 93.88 192 ARG A O 1
ATOM 1570 N N . GLN A 1 193 ? -10.402 -5.402 30.968 1.00 94.31 193 GLN A N 1
ATOM 1571 C CA . GLN A 1 193 ? -11.415 -6.056 31.803 1.00 94.31 193 GLN A CA 1
ATOM 1572 C C . GLN A 1 193 ? -11.538 -7.553 31.488 1.00 94.31 193 GLN A C 1
ATOM 1574 O O . GLN A 1 193 ? -11.521 -8.376 32.402 1.00 94.31 193 GLN A O 1
ATOM 1579 N N . LYS A 1 194 ? -11.577 -7.933 30.203 1.00 93.50 194 LYS A N 1
ATOM 1580 C CA . LYS A 1 194 ? -11.616 -9.347 29.790 1.00 93.50 194 LYS A CA 1
ATOM 1581 C C . LYS A 1 194 ? -10.391 -10.130 30.266 1.00 93.50 194 LYS A C 1
ATOM 1583 O O . LYS A 1 194 ? -10.536 -11.280 30.680 1.00 93.50 194 LYS A O 1
ATOM 1588 N N . LEU A 1 195 ? -9.201 -9.531 30.215 1.00 93.38 195 LEU A N 1
ATOM 1589 C CA . LEU A 1 195 ? -7.971 -10.147 30.717 1.00 93.38 195 LEU A CA 1
ATOM 1590 C C . LEU A 1 195 ? -8.038 -10.371 32.230 1.00 93.38 195 LEU A C 1
ATOM 1592 O O . LEU A 1 195 ? -7.793 -11.488 32.680 1.00 93.38 195 LEU A O 1
ATOM 1596 N N . ILE A 1 196 ? -8.462 -9.362 32.997 1.00 93.38 196 ILE A N 1
ATOM 1597 C CA . ILE A 1 196 ? -8.636 -9.468 34.454 1.00 93.38 196 ILE A CA 1
ATOM 1598 C C . ILE A 1 196 ? -9.638 -10.577 34.803 1.00 93.38 196 ILE A C 1
ATOM 1600 O O . ILE A 1 196 ? -9.344 -11.440 35.627 1.00 93.38 196 ILE A O 1
ATOM 1604 N N . MET A 1 197 ? -10.793 -10.624 34.132 1.00 92.56 197 MET A N 1
ATOM 1605 C CA . MET A 1 197 ? -11.794 -11.673 34.360 1.00 92.56 197 MET A CA 1
ATOM 1606 C C . MET A 1 197 ? -11.253 -13.076 34.055 1.00 92.56 197 MET A C 1
ATOM 1608 O O . MET A 1 197 ? -11.518 -14.017 34.803 1.00 92.56 197 MET A O 1
ATOM 1612 N N . ARG A 1 198 ? -10.475 -13.237 32.975 1.00 91.50 198 ARG A N 1
ATOM 1613 C CA . ARG A 1 198 ? -9.850 -14.524 32.621 1.00 91.50 198 ARG A CA 1
ATOM 1614 C C . ARG A 1 198 ? -8.806 -14.962 33.647 1.00 91.50 198 ARG A C 1
ATOM 1616 O O . ARG A 1 198 ? -8.756 -16.147 33.971 1.00 91.50 198 ARG A O 1
ATOM 1623 N N . LEU A 1 199 ? -8.002 -14.032 34.159 1.00 90.50 199 LEU A N 1
ATOM 1624 C CA . LEU A 1 199 ? -7.015 -14.310 35.205 1.00 90.50 199 LEU A CA 1
ATOM 1625 C C . LEU A 1 199 ? -7.698 -14.719 36.517 1.00 90.50 199 LEU A C 1
ATOM 1627 O O . LEU A 1 199 ? -7.343 -15.750 37.083 1.00 90.50 199 LEU A O 1
ATOM 1631 N N . ASN A 1 200 ? -8.746 -14.001 36.929 1.00 88.31 200 ASN A N 1
ATOM 1632 C CA . ASN A 1 200 ? -9.516 -14.318 38.137 1.00 88.31 200 ASN A CA 1
ATOM 1633 C C . ASN A 1 200 ? -10.266 -15.657 38.036 1.00 88.31 200 ASN A C 1
ATOM 1635 O O . ASN A 1 200 ? -10.404 -16.376 39.022 1.00 88.31 200 ASN A O 1
ATOM 1639 N N . LYS A 1 201 ? -10.746 -16.029 36.842 1.00 86.06 201 LYS A N 1
ATOM 1640 C CA . LYS A 1 201 ? -11.347 -17.353 36.620 1.00 86.06 201 LYS A CA 1
ATOM 1641 C C . LYS A 1 201 ? -10.311 -18.471 36.767 1.00 86.06 201 LYS A C 1
ATOM 1643 O O . LYS A 1 201 ? -10.607 -19.496 37.369 1.00 86.06 201 LYS A O 1
ATOM 1648 N N . ARG A 1 202 ? -9.099 -18.278 36.233 1.00 76.56 202 ARG A N 1
ATOM 1649 C CA . ARG A 1 202 ? -8.005 -19.257 36.350 1.00 76.56 202 ARG A CA 1
ATOM 1650 C C . ARG A 1 202 ? -7.510 -19.416 37.785 1.00 76.56 202 ARG A C 1
ATOM 1652 O O . ARG A 1 202 ? -7.197 -20.536 38.168 1.00 76.56 202 ARG A O 1
ATOM 1659 N N . SER A 1 203 ? -7.447 -18.337 38.568 1.00 72.75 203 SER A N 1
ATOM 1660 C CA . SER A 1 203 ? -7.048 -18.434 39.975 1.00 72.75 203 SER A CA 1
ATOM 1661 C C . SER A 1 203 ? -8.066 -19.222 40.795 1.00 72.75 203 SER A C 1
ATOM 1663 O O . SER A 1 203 ? -7.653 -20.111 41.525 1.00 72.75 203 SER A O 1
ATOM 1665 N N . ARG A 1 204 ? -9.377 -18.993 40.615 1.00 67.44 204 ARG A N 1
ATOM 1666 C CA . ARG A 1 204 ? -10.427 -19.767 41.309 1.00 67.44 204 ARG A CA 1
ATOM 1667 C C . ARG A 1 204 ? -10.349 -21.272 41.043 1.00 67.44 204 ARG A C 1
ATOM 1669 O O . ARG A 1 204 ? -10.340 -22.036 41.994 1.00 67.44 204 ARG A O 1
ATOM 1676 N N . ILE A 1 205 ? -10.182 -21.681 39.783 1.00 71.38 205 ILE A N 1
ATOM 1677 C CA . ILE A 1 205 ? -10.052 -23.105 39.413 1.00 71.38 205 ILE A CA 1
ATOM 1678 C C . ILE A 1 205 ? -8.861 -23.770 40.125 1.00 71.38 205 ILE A C 1
ATOM 1680 O O . ILE A 1 205 ? -8.945 -24.934 40.484 1.00 71.38 205 ILE A O 1
ATOM 1684 N N . LYS A 1 206 ? -7.767 -23.034 40.361 1.00 63.41 206 LYS A N 1
ATOM 1685 C CA . LYS A 1 206 ? -6.568 -23.555 41.038 1.00 63.41 206 LYS A CA 1
ATOM 1686 C C . LYS A 1 206 ? -6.735 -23.711 42.559 1.00 63.41 206 LYS A C 1
ATOM 1688 O O . LYS A 1 206 ? -5.960 -24.434 43.165 1.00 63.41 206 LYS A O 1
ATOM 1693 N N . TYR A 1 207 ? -7.684 -23.006 43.178 1.00 60.38 207 TYR A N 1
ATOM 1694 C CA . TYR A 1 207 ? -7.990 -23.150 44.610 1.00 60.38 207 TYR A CA 1
ATOM 1695 C C . TYR A 1 207 ? -9.041 -24.236 44.885 1.00 60.38 207 TYR A C 1
ATOM 1697 O O . TYR A 1 207 ? -9.178 -24.664 46.025 1.00 60.38 207 TYR A O 1
ATOM 1705 N N . GLU A 1 208 ? -9.783 -24.661 43.861 1.00 62.28 208 GLU A N 1
ATOM 1706 C CA . GLU A 1 208 ? -10.817 -25.703 43.941 1.00 62.28 208 GLU A CA 1
ATOM 1707 C C . GLU A 1 208 ? -10.302 -27.099 43.520 1.00 62.28 208 GLU A C 1
ATOM 1709 O O . GLU A 1 208 ? -11.060 -28.066 43.576 1.00 62.28 208 GLU A O 1
ATOM 1714 N N . SER A 1 209 ? -9.033 -27.203 43.102 1.00 57.00 209 SER A N 1
ATOM 1715 C CA . SER A 1 209 ? -8.318 -28.443 42.747 1.00 57.00 209 SER A CA 1
ATOM 1716 C C . SER A 1 209 ? -7.292 -28.821 43.805 1.00 57.00 209 SER A C 1
ATOM 1718 O O . SER A 1 209 ? -7.202 -30.019 44.136 1.00 57.00 209 SER A O 1
#

Radius of gyration: 22.14 Å; chains: 1; bounding box: 43×53×73 Å

Sequence (209 aa):
MYLWGGDKFKDYMFYLGIVSGFGVYLIPSSYDGYIINNAESVIEIARFYFCHMPLVIAPLAMVASGLHKLNHRRVIFTPLIFLGVLTLVGLNEVFLKLSGITNASWQDVFSNNYRNGALVFGPMSVLDTSLGRFYWLILPIFKYIWPGTTNIYYVPVLWLALPTFVIMSIGYFLISLIWSHRQAYLDYHMLRQKLIMRLNKRSRIKYES